Protein 4ODL (pdb70)

Foldseek 3Di:
DADDAQKWWKKWKFKDFPRDRDDTDIDIKGQPLPPAQQQVNVVRGGDDAFDKDKGKAFLVRHQEAFDPVQKDKDFPVVDDPPDDQAFQDKDWDDDPVRDTQIWGFHHDDPRITIIGRGDPCHRTMMMMTMTTHDIGHADPVCVVVSIGDD/DADDAQKKFKKWKWKDFPRDRDDTDMDIKGQPLCPAQQQVNVVRGGDDAFDKDKGKAFLVRHQEAFDPVQKDKDFQVPDDPPDDQAAQDKDWDADPVGDTQIWGFHHDDPGITIIGSGDPCHRTMMMMTMTTHDIDHADPVCVVVSIGDD/DPPVNDDDD/DDDDDVVPPDDDDDD/DDDDQQCDPDRGDDD/DDDDAQCDPDRGDDD

CATH classification: 3.10.50.40

Nearest PDB structures (foldseek):
  4odl-assembly1_D  TM=1.071E+00  e=1.420E+00  Escherichia coli K-12
  7oxh-assembly1_A  TM=9.023E-01  e=1.514E-27  Thermus thermophilus HB8
  4odr-assembly1_A  TM=8.961E-01  e=2.295E-14  Thermus thermophilus
  5i7q-assembly1_A  TM=9.007E-01  e=3.480E-13  Homo sapiens
  4dt4-assembly1_A  TM=8.141E-01  e=3.888E-13  Escherichia coli K-12

Sequence (354 aa):
MKVGQDKVVTIRYTLQVEGEVLDQGELSYLHGHRNLIPGLEEALEGREEGEAFQAHVPAEKAYGPHDPEGVQVVPLSAFPEDAEVVPGAQFYAQDMEGNPMPLTVVAVEGEEVTVDFNHPLAGKDLDFQVEVVKVREATPEELLHGHAHPMKVGQDKVVTIRYTLQVEGEVLDQGELSYLHGHRNLIPGLEEALEGREEGEAFQAHVPAEKAYGPHDPEGVQVVPLSAFPEDAEVVPGAQFYAQDMEGNPMPLTVVAVEGEEVTVDFNHPLAGKDLDFQVEVVKVREATPEELLHGHAHPKMKPFIFGATRYWNPKMKPFIFGATRYWNPKMKPFIFGATRYWNPKMKPFIFGA

Solvent-accessible surface area: 20963 Å² total; per-residue (Å²): 106,130,3,12,108,45,36,3,0,25,0,119,20,25,2,67,9,168,57,121,87,74,54,129,34,100,26,37,0,0,6,33,58,208,16,1,0,42,9,0,25,98,30,0,102,37,69,58,81,50,65,74,20,145,12,121,1,56,16,94,83,0,7,0,78,77,35,105,103,0,56,56,84,0,68,59,96,29,12,43,169,151,33,145,23,66,89,47,21,118,10,46,2,43,14,151,110,43,84,65,21,17,0,29,2,72,32,56,114,64,123,102,0,28,0,24,15,8,12,54,6,11,46,81,67,0,51,6,77,1,69,0,46,108,5,70,93,14,58,99,104,5,76,150,130,16,111,13,142,164,102,128,3,13,107,48,39,2,0,21,0,110,21,29,9,67,17,172,59,118,90,90,61,133,31,102,25,34,0,0,6,33,59,208,16,1,0,48,11,0,25,103,27,0,105,35,67,72,77,51,68,65,20,152,15,119,2,57,14,91,80,0,7,0,86,66,75,104,134,12,57,64,82,1,58,57,93,6,12,66,168,162,32,135,21,66,90,56,20,82,37,102,3,98,19,125,152,31,86,74,39,14,0,28,3,77,31,58,125,62,114,111,0,34,0,23,38,19,14,57,14,2,40,100,71,0,47,5,87,0,67,0,46,97,2,70,100,18,53,97,103,7,74,151,140,17,108,14,137,166,126,130,182,12,104,69,7,35,99,87,135,111,24,55,102,197,79,171,25,96,10,66,45,118,163,134,179,59,80,53,101,17,50,26,91,84,5,13,85,170,124,162,66,75,45,105,17,56,22,64,82,5,22,104

Secondary structure (DSSP, 8-state):
----TTEEEEEEEEEEETTEEEEEEEEEEETTTT-B-HHHHHHHTTPPTT-EEEEEE-GGGTT----GGGEEEEEGGGS-TTS---TT-EEEEE-TT---EEEEEEEEETTEEEEE-S-TTTTPPEEEEEEEEEEEEPPHHHHHHTS---/-B--TTEEEEEEEEEEETTEEEEEEEEEEETTTT-B-HHHHHHHTTPBTT-EEEEEE-GGGTT----GGGEEEEEGGGSPTT----TT-EEEEE-TT--EEEEEEEEEETTEEEEE-S-TTTT--EEEEEEEEEEEEPPHHHHHHTS---/-BSSSB---/-----TTS--EEE--/-----TT-BSS----/-----TT-BSS----

Organism: Thermus thermophilus (strain ATCC 27634 / DSM 579 / HB8) (NCBI:txid300852)

Radius of gyration: 46.26 Å; Cα contacts (8 Å, |Δi|>4): 754; chains: 6; bounding box: 68×70×109 Å

Structure (mmCIF, N/CA/C/O backbone):
data_4ODL
#
_entry.id   4ODL
#
_cell.length_a   110.880
_cell.length_b   110.880
_cell.length_c   182.310
_cell.angle_alpha   90.00
_cell.angle_beta   90.00
_cell.angle_gamma   120.00
#
_symmetry.space_group_name_H-M   'P 62 2 2'
#
loop_
_entity.id
_entity.type
_entity.pdbx_description
1 polymer 'Peptidyl-prolyl cis-trans isomerase SlyD'
2 polymer '30S ribosomal protein S2'
3 non-polymer 'CHLORIDE ION'
4 water water
#
loop_
_atom_site.group_PDB
_atom_site.id
_atom_site.type_symbol
_atom_site.label_atom_id
_atom_site.label_alt_id
_atom_site.label_comp_id
_atom_site.label_asym_id
_atom_site.label_entity_id
_atom_site.label_seq_id
_atom_site.pdbx_PDB_ins_code
_atom_site.Cartn_x
_atom_site.Cartn_y
_atom_site.Cartn_z
_atom_site.occupancy
_atom_site.B_iso_or_equiv
_atom_site.auth_seq_id
_atom_site.auth_comp_id
_atom_site.auth_asym_id
_atom_site.auth_atom_id
_atom_site.pdbx_PDB_model_num
ATOM 1 N N . MET A 1 1 ? 19.319 -29.454 44.303 1.00 91.06 1 MET A N 1
ATOM 2 C CA . MET A 1 1 ? 19.504 -30.894 44.185 1.00 80.76 1 MET A CA 1
ATOM 3 C C . MET A 1 1 ? 20.119 -31.457 45.462 1.00 71.66 1 MET A C 1
ATOM 4 O O . MET A 1 1 ? 21.176 -31.007 45.904 1.00 75.63 1 MET A O 1
ATOM 9 N N . LYS A 1 2 ? 19.449 -32.442 46.052 1.00 59.75 2 LYS A N 1
ATOM 10 C CA . LYS A 1 2 ? 19.870 -32.992 47.338 1.00 51.32 2 LYS A CA 1
ATOM 11 C C . LYS A 1 2 ? 20.890 -34.116 47.199 1.00 59.14 2 LYS A C 1
ATOM 12 O O . LYS A 1 2 ? 20.822 -34.924 46.270 1.00 55.93 2 LYS A O 1
ATOM 18 N N . VAL A 1 3 ? 21.833 -34.156 48.136 1.00 57.22 3 VAL A N 1
ATOM 19 C CA . VAL A 1 3 ? 22.815 -35.231 48.199 1.00 50.68 3 VAL A CA 1
ATOM 20 C C . VAL A 1 3 ? 22.112 -36.562 48.409 1.00 45.21 3 VAL A C 1
ATOM 21 O O . VAL A 1 3 ? 21.292 -36.705 49.318 1.00 45.28 3 VAL A O 1
ATOM 25 N N . GLY A 1 4 ? 22.430 -37.532 47.562 1.00 37.06 4 GLY A N 1
ATOM 26 C CA . GLY A 1 4 ? 21.840 -38.849 47.671 1.00 31.25 4 GLY A CA 1
ATOM 27 C C . GLY A 1 4 ? 22.563 -39.851 46.800 1.00 40.63 4 GLY A C 1
ATOM 28 O O . GLY A 1 4 ? 23.647 -39.570 46.289 1.00 41.43 4 GLY A O 1
ATOM 29 N N . GLN A 1 5 ? 21.954 -41.019 46.627 1.00 35.60 5 GLN A N 1
ATOM 30 C CA . GLN A 1 5 ? 22.542 -42.094 45.837 1.00 33.71 5 GLN A CA 1
ATOM 31 C C . GLN A 1 5 ? 22.948 -41.640 44.437 1.00 41.18 5 GLN A C 1
ATOM 32 O O . GLN A 1 5 ? 22.208 -40.919 43.767 1.00 44.39 5 GLN A O 1
ATOM 38 N N . ASP A 1 6 ? 24.142 -42.056 44.021 1.00 42.82 6 ASP A N 1
ATOM 39 C CA . ASP A 1 6 ? 24.665 -41.805 42.673 1.00 37.20 6 ASP A CA 1
ATOM 40 C C . ASP A 1 6 ? 24.864 -40.333 42.315 1.00 33.48 6 ASP A C 1
ATOM 41 O O . ASP A 1 6 ? 25.061 -39.995 41.149 1.00 38.09 6 ASP A O 1
ATOM 46 N N . LYS A 1 7 ? 24.815 -39.462 43.316 1.00 42.93 7 LYS A N 1
ATOM 47 C CA . LYS A 1 7 ? 25.095 -38.048 43.100 1.00 37.04 7 LYS A CA 1
ATOM 48 C C . LYS A 1 7 ? 26.585 -37.790 43.281 1.00 34.59 7 LYS A C 1
ATOM 49 O O . LYS A 1 7 ? 27.199 -38.301 44.219 1.00 32.79 7 LYS A O 1
ATOM 55 N N . VAL A 1 8 ? 27.173 -37.012 42.380 1.00 30.62 8 VAL A N 1
ATOM 56 C CA . VAL A 1 8 ? 28.535 -36.544 42.589 1.00 35.36 8 VAL A CA 1
ATOM 57 C C . VAL A 1 8 ? 28.492 -35.296 43.464 1.00 41.62 8 VAL A C 1
ATOM 58 O O . VAL A 1 8 ? 27.941 -34.266 43.073 1.00 44.93 8 VAL A O 1
ATOM 62 N N . VAL A 1 9 ? 29.068 -35.401 44.656 1.00 34.98 9 VAL A N 1
ATOM 63 C CA . VAL A 1 9 ? 28.988 -34.329 45.639 1.00 40.87 9 VAL A CA 1
ATOM 64 C C . VAL A 1 9 ? 30.348 -33.688 45.890 1.00 50.65 9 VAL A C 1
ATOM 65 O O . VAL A 1 9 ? 31.337 -34.379 46.128 1.00 54.45 9 VAL A O 1
ATOM 69 N N . THR A 1 10 ? 30.385 -32.361 45.834 1.00 57.95 10 THR A N 1
ATOM 70 C CA . THR A 1 10 ? 31.609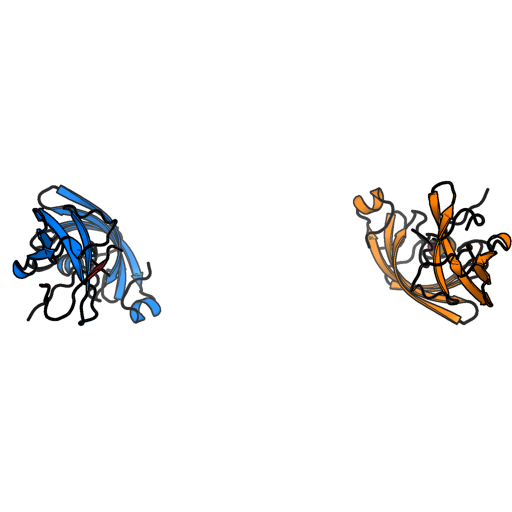 -31.613 46.087 1.00 57.59 10 THR A CA 1
ATOM 71 C C . THR A 1 10 ? 31.524 -30.907 47.435 1.00 47.19 10 THR A C 1
ATOM 72 O O . THR A 1 10 ? 30.570 -30.178 47.700 1.00 43.39 10 THR A O 1
ATOM 76 N N . ILE A 1 11 ? 32.518 -31.129 48.290 1.00 45.68 11 ILE A N 1
ATOM 77 C CA . ILE A 1 11 ? 32.511 -30.525 49.620 1.00 52.21 11 ILE A CA 1
ATOM 78 C C . ILE A 1 11 ? 33.794 -29.765 49.941 1.00 54.88 11 ILE A C 1
ATOM 79 O O . ILE A 1 11 ? 34.882 -30.144 49.504 1.00 54.85 11 ILE A O 1
ATOM 84 N N . ARG A 1 12 ? 33.651 -28.674 50.689 1.00 68.30 12 ARG A N 1
ATOM 85 C CA . ARG A 1 12 ? 34.789 -28.037 51.344 1.00 66.84 12 ARG A CA 1
ATOM 86 C C . ARG A 1 12 ? 34.755 -28.472 52.797 1.00 61.09 12 ARG A C 1
ATOM 87 O O . ARG A 1 12 ? 33.701 -28.445 53.435 1.00 66.86 12 ARG A O 1
ATOM 95 N N . TYR A 1 13 ? 35.901 -28.885 53.320 1.00 52.60 13 TYR A N 1
ATOM 96 C CA . TYR A 1 13 ? 35.931 -29.462 54.654 1.00 61.71 13 TYR A CA 1
ATOM 97 C C . TYR A 1 13 ? 37.083 -28.948 55.505 1.00 68.76 13 TYR A C 1
ATOM 98 O O . TYR A 1 13 ? 38.090 -28.458 54.992 1.00 64.28 13 TYR A O 1
ATOM 107 N N . THR A 1 14 ? 36.913 -29.068 56.817 1.00 71.52 14 THR A N 1
ATOM 108 C CA . THR A 1 14 ? 37.987 -28.815 57.763 1.00 67.24 14 THR A CA 1
ATOM 109 C C . THR A 1 14 ? 38.008 -29.950 58.773 1.00 66.37 14 THR A C 1
ATOM 110 O O . THR A 1 14 ? 37.022 -30.192 59.471 1.00 63.66 14 THR A O 1
ATOM 114 N N . LEU A 1 15 ? 39.131 -30.655 58.834 1.00 63.94 15 LEU A N 1
ATOM 115 C CA . LEU A 1 15 ? 39.259 -31.795 59.730 1.00 71.59 15 LEU A CA 1
ATOM 116 C C . LEU A 1 15 ? 39.948 -31.406 61.031 1.00 81.62 15 LEU A C 1
ATOM 117 O O . LEU A 1 15 ? 41.058 -30.880 61.026 1.00 93.12 15 LEU A O 1
ATOM 122 N N . GLN A 1 16 ? 39.276 -31.670 62.145 1.00 77.76 16 GLN A N 1
ATOM 123 C CA . GLN A 1 16 ? 39.859 -31.436 63.455 1.00 91.25 16 GLN A CA 1
ATOM 124 C C . GLN A 1 16 ? 39.897 -32.709 64.290 1.00 84.35 16 GLN A C 1
ATOM 125 O O . GLN A 1 16 ? 38.981 -33.530 64.238 1.00 71.56 16 GLN A O 1
ATOM 131 N N . VAL A 1 17 ? 40.975 -32.873 65.049 1.00 89.62 17 VAL A N 1
ATOM 132 C CA . VAL A 1 17 ? 41.075 -33.957 66.014 1.00 88.48 17 VAL A CA 1
ATOM 133 C C . VAL A 1 17 ? 41.555 -33.394 67.345 1.00 104.89 17 VAL A C 1
ATOM 134 O O . VAL A 1 17 ? 42.711 -32.983 67.467 1.00 108.62 17 VAL A O 1
ATOM 138 N N . GLU A 1 18 ? 40.653 -33.361 68.323 1.00 110.87 18 GLU A N 1
ATOM 139 C CA . GLU A 1 18 ? 40.943 -32.855 69.665 1.00 115.83 18 GLU A CA 1
ATOM 140 C C . GLU A 1 18 ? 41.312 -31.367 69.694 1.00 115.87 18 GLU A C 1
ATOM 141 O O . GLU A 1 18 ? 41.875 -30.883 70.677 1.00 135.56 18 GLU A O 1
ATOM 147 N N . GLY A 1 19 ? 41.003 -30.648 68.617 1.00 96.63 19 GLY A N 1
ATOM 148 C CA . GLY A 1 19 ? 41.246 -29.215 68.556 1.00 91.42 19 GLY A CA 1
ATOM 149 C C . GLY A 1 19 ? 42.308 -28.853 67.537 1.00 90.75 19 GLY A C 1
ATOM 150 O O . GLY A 1 19 ? 42.410 -27.705 67.100 1.00 94.38 19 GLY A O 1
ATOM 151 N N . GLU A 1 20 ? 43.106 -29.846 67.161 1.00 93.80 20 GLU A N 1
ATOM 152 C CA . GLU A 1 20 ? 44.137 -29.660 66.148 1.00 105.01 20 GLU A CA 1
ATOM 153 C C . GLU A 1 20 ? 43.545 -29.723 64.743 1.00 106.85 20 GLU A C 1
ATOM 154 O O . GLU A 1 20 ? 43.056 -30.768 64.312 1.00 97.95 20 GLU A O 1
ATOM 160 N N . VAL A 1 21 ? 43.588 -28.600 64.033 1.00 108.91 21 VAL A N 1
ATOM 161 C CA . VAL A 1 21 ? 43.105 -28.549 62.660 1.00 95.41 21 VAL A CA 1
ATOM 162 C C . VAL A 1 21 ? 44.089 -29.285 61.759 1.00 97.63 21 VAL A C 1
ATOM 163 O O . VAL A 1 21 ? 45.035 -28.693 61.239 1.00 101.51 21 VAL A O 1
ATOM 167 N N . LEU A 1 22 ? 43.868 -30.584 61.589 1.00 102.29 22 LEU A N 1
ATOM 168 C CA . LEU A 1 22 ? 44.802 -31.423 60.845 1.00 104.02 22 LEU A CA 1
ATOM 169 C C . LEU A 1 22 ? 44.851 -31.104 59.352 1.00 107.77 22 LEU A C 1
ATOM 170 O O . LEU A 1 22 ? 45.927 -30.882 58.798 1.00 109.41 22 LEU A O 1
ATOM 175 N N . ASP A 1 23 ? 43.692 -31.079 58.701 1.00 104.64 23 ASP A N 1
ATOM 176 C CA . ASP A 1 23 ? 43.661 -30.909 57.252 1.00 96.83 23 ASP A CA 1
ATOM 177 C C . ASP A 1 23 ? 42.494 -30.052 56.761 1.00 84.51 23 ASP A C 1
ATOM 178 O O . ASP A 1 23 ? 41.456 -29.949 57.417 1.00 80.03 23 ASP A O 1
ATOM 183 N N . GLN A 1 24 ? 42.688 -29.434 55.600 1.00 78.61 24 GLN A N 1
ATOM 184 C CA . GLN A 1 24 ? 41.671 -28.609 54.969 1.00 86.90 24 GLN A CA 1
ATOM 185 C C . GLN A 1 24 ? 41.652 -28.946 53.484 1.00 92.11 24 GLN A C 1
ATOM 186 O O . GLN A 1 24 ? 42.509 -29.689 53.005 1.00 96.40 24 GLN A O 1
ATOM 192 N N . GLY A 1 25 ? 40.679 -28.412 52.753 1.00 81.88 25 GLY A N 1
ATOM 193 C CA . GLY A 1 25 ? 40.644 -28.617 51.317 1.00 77.54 25 GLY A CA 1
ATOM 194 C C . GLY A 1 25 ? 39.275 -28.869 50.716 1.00 73.88 25 GLY A C 1
ATOM 195 O O . GLY A 1 25 ? 38.243 -28.567 51.317 1.00 66.62 25 GLY A O 1
ATOM 196 N N . GLU A 1 26 ? 39.274 -29.436 49.515 1.00 71.48 26 GLU A N 1
ATOM 197 C CA . GLU A 1 26 ? 38.048 -29.610 48.752 1.00 70.22 26 GLU A CA 1
ATOM 198 C C . GLU A 1 26 ? 38.105 -30.906 47.946 1.00 64.52 26 GLU A C 1
ATOM 199 O O . GLU A 1 26 ? 39.115 -31.203 47.307 1.00 67.97 26 GLU A O 1
ATOM 205 N N . LEU A 1 27 ? 37.023 -31.678 47.980 1.00 55.44 27 LEU A N 1
ATOM 206 C CA . LEU A 1 27 ? 36.953 -32.914 47.204 1.00 50.60 27 LEU A CA 1
ATOM 207 C C . LEU A 1 27 ? 35.587 -33.129 46.570 1.00 47.55 27 LEU A C 1
ATOM 208 O O . LEU A 1 27 ? 34.607 -32.475 46.930 1.00 49.00 27 LEU A O 1
ATOM 213 N N . SER A 1 28 ? 35.539 -34.055 45.621 1.00 44.13 28 SER A N 1
ATOM 214 C CA . SER A 1 28 ? 34.279 -34.552 45.097 1.00 40.84 28 SER A CA 1
ATOM 215 C C . SER A 1 28 ? 34.275 -36.071 45.203 1.00 45.55 28 SER A C 1
ATOM 216 O O . SER A 1 28 ? 35.312 -36.715 45.043 1.00 57.29 28 SER A O 1
ATOM 219 N N . TYR A 1 29 ? 33.114 -36.641 45.493 1.00 37.24 29 TYR A N 1
ATOM 220 C CA . TYR A 1 29 ? 32.997 -38.086 45.610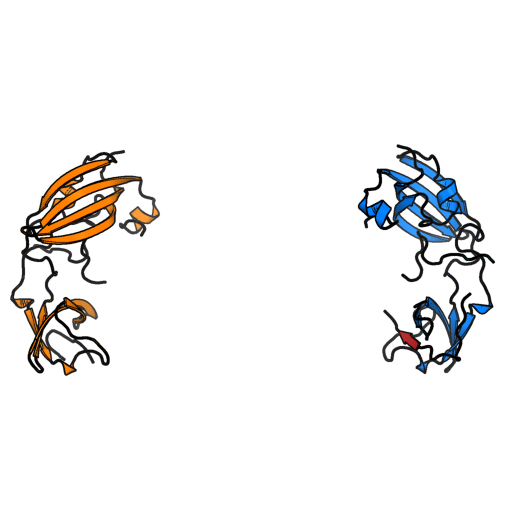 1.00 40.26 29 TYR A CA 1
ATOM 221 C C . TYR A 1 29 ? 31.678 -38.564 45.019 1.00 47.23 29 TYR A C 1
ATOM 222 O O . TYR A 1 29 ? 30.728 -37.791 44.884 1.00 45.36 29 TYR A O 1
ATOM 231 N N . LEU A 1 30 ? 31.628 -39.841 44.659 1.00 42.72 30 LEU A N 1
ATOM 232 C CA . LEU A 1 30 ? 30.384 -40.451 44.222 1.00 29.71 30 LEU A CA 1
ATOM 233 C C . LEU A 1 30 ? 29.671 -41.010 45.445 1.00 31.69 30 LEU A C 1
ATOM 234 O O . LEU A 1 30 ? 30.174 -41.915 46.113 1.00 42.18 30 LEU A O 1
ATOM 239 N N . HIS A 1 31 ? 28.500 -40.453 45.736 1.00 33.05 31 HIS A N 1
ATOM 240 C CA . HIS A 1 31 ? 27.742 -40.800 46.935 1.00 37.54 31 HIS A CA 1
ATOM 241 C C . HIS A 1 31 ? 27.075 -42.171 46.818 1.00 45.39 31 HIS A C 1
ATOM 242 O O . HIS A 1 31 ? 26.473 -42.493 45.792 1.00 51.57 31 HIS A O 1
ATOM 249 N N . GLY A 1 32 ? 27.189 -42.975 47.872 1.00 32.13 32 GLY A N 1
ATOM 250 C CA . GLY A 1 32 ? 26.537 -44.270 47.921 1.00 34.85 32 GLY A CA 1
ATOM 251 C C . GLY A 1 32 ? 27.326 -45.415 47.310 1.00 38.62 32 GLY A C 1
ATOM 252 O O . GLY A 1 32 ? 26.758 -46.465 47.008 1.00 33.50 32 GLY A O 1
ATOM 253 N N . HIS A 1 33 ? 28.630 -45.221 47.133 1.00 38.53 33 HIS A N 1
ATOM 254 C CA . HIS A 1 33 ? 29.491 -46.263 46.575 1.00 31.35 33 HIS A CA 1
ATOM 255 C C . HIS A 1 33 ? 30.651 -46.612 47.502 1.00 35.45 33 HIS A C 1
ATOM 256 O O . HIS A 1 33 ? 31.659 -47.168 47.061 1.00 39.13 33 HIS A O 1
ATOM 263 N N . ARG A 1 34 ? 30.491 -46.281 48.782 1.00 34.53 34 ARG A N 1
ATOM 264 C CA . ARG A 1 34 ? 31.512 -46.506 49.804 1.00 34.97 34 ARG A CA 1
ATOM 265 C C . ARG A 1 34 ? 32.840 -45.808 49.495 1.00 37.34 34 ARG A C 1
ATOM 266 O O . ARG A 1 34 ? 33.907 -46.349 49.778 1.00 28.21 34 ARG A O 1
ATOM 274 N N . ASN A 1 35 ? 32.774 -44.610 48.922 1.00 27.70 35 ASN A N 1
ATOM 275 C CA . ASN A 1 35 ? 33.988 -43.865 48.595 1.00 37.85 35 ASN A CA 1
ATOM 276 C C . ASN A 1 35 ? 34.397 -42.903 49.700 1.00 35.24 35 ASN A C 1
ATOM 277 O O . ASN A 1 35 ? 35.565 -42.539 49.826 1.00 44.30 35 ASN A O 1
ATOM 282 N N . LEU A 1 36 ? 33.417 -42.492 50.493 1.00 30.56 36 LEU A N 1
ATOM 283 C CA . LEU A 1 36 ? 33.645 -41.580 51.599 1.00 36.67 36 LEU A CA 1
ATOM 284 C C . LEU A 1 36 ? 33.424 -42.354 52.885 1.00 43.69 36 LEU A C 1
ATOM 285 O O . LEU A 1 36 ? 32.698 -43.353 52.890 1.00 41.56 36 LEU A O 1
ATOM 290 N N . ILE A 1 37 ? 34.046 -41.904 53.970 1.00 41.65 37 ILE A N 1
ATOM 291 C CA . ILE A 1 37 ? 33.857 -42.560 55.258 1.00 42.58 37 ILE A CA 1
ATOM 292 C C . ILE A 1 37 ? 32.381 -42.525 55.654 1.00 47.02 37 ILE A C 1
ATOM 293 O O . ILE A 1 37 ? 31.713 -41.504 55.479 1.00 46.69 37 ILE A O 1
ATOM 298 N N . PRO A 1 38 ? 31.867 -43.658 56.163 1.00 43.13 38 PRO A N 1
ATOM 299 C CA . PRO A 1 38 ? 30.453 -43.841 56.510 1.00 33.98 38 PRO A CA 1
ATOM 300 C C . PRO A 1 38 ? 29.854 -42.673 57.291 1.00 52.00 38 PRO A C 1
ATOM 301 O O . PRO A 1 38 ? 28.867 -42.086 56.846 1.00 50.27 38 PRO A O 1
ATOM 305 N N . GLY A 1 39 ? 30.453 -42.343 58.432 1.00 44.65 39 GLY A N 1
ATOM 306 C CA . GLY A 1 39 ? 29.968 -41.270 59.282 1.00 45.28 39 GLY A CA 1
ATOM 307 C C . GLY A 1 39 ? 29.747 -39.953 58.564 1.00 43.12 39 GLY A C 1
ATOM 308 O O . GLY A 1 39 ? 28.689 -39.338 58.691 1.00 53.91 39 GLY A O 1
ATOM 309 N N . LEU A 1 40 ? 30.744 -39.521 57.803 1.00 42.51 40 LEU A N 1
ATOM 310 C CA . LEU A 1 40 ? 30.660 -38.256 57.085 1.00 48.70 40 LEU A CA 1
ATOM 311 C C . L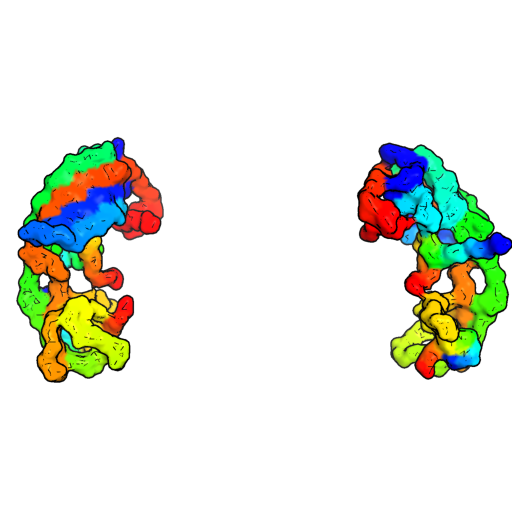EU A 1 40 ? 29.649 -38.334 55.942 1.00 53.98 40 LEU A C 1
ATOM 312 O O . LEU A 1 40 ? 29.078 -37.322 55.534 1.00 51.06 40 LEU A O 1
ATOM 317 N N . GLU A 1 41 ? 29.429 -39.540 55.431 1.00 52.89 41 GLU A N 1
ATOM 318 C CA . GLU A 1 41 ? 28.484 -39.739 54.341 1.00 39.80 41 GLU A CA 1
ATOM 319 C C . GLU A 1 41 ? 27.056 -39.701 54.866 1.00 48.28 41 GLU A C 1
ATOM 320 O O . GLU A 1 41 ? 26.175 -39.092 54.256 1.00 51.18 41 GLU A O 1
ATOM 326 N N . GLU A 1 42 ? 26.840 -40.354 56.004 1.00 51.27 42 GLU A N 1
ATOM 327 C CA . GLU A 1 42 ? 25.532 -40.379 56.649 1.00 43.91 42 GLU A CA 1
ATOM 328 C C . GLU A 1 42 ? 25.099 -38.965 57.009 1.00 42.75 42 GLU A C 1
ATOM 329 O O . GLU A 1 42 ? 23.915 -38.633 56.963 1.00 48.16 42 GLU A O 1
ATOM 335 N N . ALA A 1 43 ? 26.075 -38.137 57.364 1.00 39.82 43 ALA A N 1
ATOM 336 C CA . ALA A 1 43 ? 25.815 -36.757 57.745 1.00 48.25 43 ALA A CA 1
ATOM 337 C C . ALA A 1 43 ? 25.477 -35.916 56.525 1.00 55.43 43 ALA A C 1
ATOM 338 O O . ALA A 1 43 ? 24.827 -34.878 56.636 1.00 70.15 43 ALA A O 1
ATOM 340 N N . LEU A 1 44 ? 25.918 -36.372 55.358 1.00 60.29 44 LEU A N 1
ATOM 341 C CA . LEU A 1 44 ? 25.717 -35.628 54.119 1.00 58.96 44 LEU A CA 1
ATOM 342 C C . LEU A 1 44 ? 24.420 -35.997 53.403 1.00 52.20 44 LEU A C 1
ATOM 343 O O . LEU A 1 44 ? 23.957 -35.258 52.534 1.00 48.19 44 LEU A O 1
ATOM 348 N N . GLU A 1 45 ? 23.841 -37.136 53.772 1.00 42.30 45 GLU A N 1
ATOM 349 C CA . GLU A 1 45 ? 22.629 -37.630 53.126 1.00 47.04 45 GLU A CA 1
ATOM 350 C C . GLU A 1 45 ? 21.475 -36.635 53.226 1.00 63.37 45 GLU A C 1
ATOM 351 O O . GLU A 1 45 ? 21.096 -36.219 54.321 1.00 78.32 45 GLU A O 1
ATOM 357 N N . GLY A 1 46 ? 20.933 -36.251 52.073 1.00 60.71 46 GLY A N 1
ATOM 358 C CA . GLY A 1 46 ? 19.770 -35.383 52.016 1.00 50.40 46 GLY A CA 1
ATOM 359 C C . GLY A 1 46 ? 20.071 -33.896 51.999 1.00 51.95 46 GLY A C 1
ATOM 360 O O . GLY A 1 46 ? 19.167 -33.081 51.822 1.00 42.88 46 GLY A O 1
ATOM 361 N N . ARG A 1 47 ? 21.338 -33.537 52.180 1.00 59.14 47 ARG A N 1
ATOM 362 C CA . ARG A 1 47 ? 21.735 -32.133 52.245 1.00 67.28 47 ARG A CA 1
ATOM 363 C C . ARG A 1 47 ? 21.592 -31.422 50.900 1.00 68.50 47 ARG A C 1
ATOM 364 O O . ARG A 1 47 ? 21.712 -32.041 49.843 1.00 75.09 47 ARG A O 1
ATOM 372 N N . GLU A 1 48 ? 21.338 -30.117 50.953 1.00 68.76 48 GLU A N 1
ATOM 373 C CA . GLU A 1 48 ? 21.200 -29.301 49.750 1.00 64.84 48 GLU A CA 1
ATOM 374 C C . GLU A 1 48 ? 22.486 -28.549 49.427 1.00 66.70 48 GLU A C 1
ATOM 375 O O . GLU A 1 48 ? 23.378 -28.438 50.269 1.00 63.72 48 GLU A O 1
ATOM 381 N N . GLU A 1 49 ? 22.575 -28.036 48.203 1.00 71.04 49 GLU A N 1
ATOM 382 C CA . GLU A 1 49 ? 23.704 -27.205 47.799 1.00 70.54 49 GLU A CA 1
ATOM 383 C C . GLU A 1 49 ? 23.754 -25.925 48.625 1.00 75.66 49 GLU A C 1
ATOM 384 O O . GLU A 1 49 ? 22.798 -25.149 48.643 1.00 82.75 49 GLU A O 1
ATOM 390 N N . GLY A 1 50 ? 24.870 -25.710 49.312 1.00 67.48 50 GLY A N 1
ATOM 391 C CA . GLY A 1 50 ? 25.062 -24.493 50.075 1.00 70.65 50 GLY A CA 1
ATOM 392 C C . GLY A 1 50 ? 25.049 -24.693 51.577 1.00 70.63 50 GLY A C 1
ATOM 393 O O . GLY A 1 50 ? 25.641 -23.904 52.311 1.00 76.05 50 GLY A O 1
ATOM 394 N N . GLU A 1 51 ? 24.376 -25.747 52.033 1.00 70.06 51 GLU A N 1
ATOM 395 C CA . GLU A 1 51 ? 24.256 -26.025 53.463 1.00 66.83 51 GLU A CA 1
ATOM 396 C C . GLU A 1 51 ? 25.611 -26.161 54.149 1.00 70.69 51 GLU A C 1
ATOM 397 O O . GLU A 1 51 ? 26.539 -26.757 53.602 1.00 70.12 51 GLU A O 1
ATOM 403 N N . ALA A 1 52 ? 25.716 -25.600 55.349 1.00 80.24 52 ALA A N 1
ATOM 404 C CA . ALA A 1 52 ? 26.926 -25.719 56.154 1.00 81.71 52 ALA A CA 1
ATOM 405 C C . ALA A 1 52 ? 26.590 -26.321 57.512 1.00 79.62 52 ALA A C 1
ATOM 406 O O . ALA A 1 52 ? 25.620 -25.918 58.154 1.00 79.30 52 ALA A O 1
ATOM 408 N N . PHE A 1 53 ? 27.393 -27.285 57.946 1.00 77.89 53 PHE A N 1
ATOM 409 C CA . PHE A 1 53 ? 27.121 -27.988 59.192 1.00 83.29 53 PHE A CA 1
ATOM 410 C C . PHE A 1 53 ? 28.385 -28.574 59.815 1.00 83.13 53 PHE A C 1
ATOM 411 O O . PHE A 1 53 ? 29.456 -28.560 59.207 1.00 77.52 53 PHE A O 1
ATOM 419 N N . GLN A 1 54 ? 28.249 -29.079 61.037 1.00 84.59 54 GLN A N 1
ATOM 420 C CA . GLN A 1 54 ? 29.352 -29.738 61.725 1.00 79.72 54 GLN A CA 1
ATOM 421 C C . GLN A 1 54 ? 29.031 -31.210 61.952 1.00 73.52 54 GLN A C 1
ATOM 422 O O . GLN A 1 54 ? 27.864 -31.585 62.085 1.00 64.30 54 GLN A O 1
ATOM 428 N N . ALA A 1 55 ? 30.067 -32.042 61.992 1.00 67.56 55 ALA A N 1
ATOM 429 C CA . ALA A 1 55 ? 29.878 -33.481 62.121 1.00 58.93 55 ALA A CA 1
ATOM 430 C C . ALA A 1 55 ? 30.940 -34.142 62.992 1.00 66.36 55 ALA A C 1
ATOM 431 O O . ALA A 1 55 ? 32.139 -33.959 62.780 1.00 67.28 55 ALA A O 1
ATOM 433 N N . HIS A 1 56 ? 30.485 -34.910 63.976 1.00 71.06 56 HIS A N 1
ATOM 434 C CA . HIS A 1 56 ? 31.378 -35.707 64.806 1.00 72.11 56 HIS A CA 1
ATOM 435 C C . HIS A 1 56 ? 31.362 -37.150 64.314 1.00 64.41 56 HIS A C 1
ATOM 436 O O . HIS A 1 56 ? 30.305 -37.777 64.242 1.00 63.25 56 HIS A O 1
ATOM 443 N N . VAL A 1 57 ? 32.533 -37.672 63.967 1.00 54.05 57 VAL A N 1
ATOM 444 C CA . VAL A 1 57 ? 32.625 -39.027 63.440 1.00 55.10 57 VAL A CA 1
ATOM 445 C C . VAL A 1 57 ? 33.535 -39.907 64.291 1.00 52.97 57 VAL A C 1
ATOM 446 O O . VAL A 1 57 ? 34.746 -39.695 64.336 1.00 48.11 57 VAL A O 1
ATOM 450 N N . PRO A 1 58 ? 32.949 -40.905 64.969 1.00 54.33 58 PRO A N 1
ATOM 451 C CA . PRO A 1 58 ? 33.716 -41.854 65.782 1.00 54.83 58 PRO A CA 1
ATOM 452 C C . PRO A 1 58 ? 34.601 -42.721 64.897 1.00 60.82 58 PRO A C 1
ATOM 453 O O . PRO A 1 58 ? 34.383 -42.770 63.687 1.00 73.65 58 PRO A O 1
ATOM 457 N N . ALA A 1 59 ? 35.581 -43.392 65.493 1.00 65.31 59 ALA A N 1
ATOM 458 C CA . ALA A 1 59 ? 36.480 -44.261 64.741 1.00 43.97 59 ALA A CA 1
ATOM 459 C C . ALA A 1 59 ? 35.705 -45.368 64.032 1.00 58.27 59 ALA A C 1
ATOM 460 O O . ALA A 1 59 ? 36.024 -45.728 62.900 1.00 59.03 59 ALA A O 1
ATOM 462 N N . GLU A 1 60 ? 34.686 -45.893 64.707 1.00 52.22 60 GLU A N 1
ATOM 463 C CA . GLU A 1 60 ? 33.834 -46.943 64.155 1.00 56.14 60 GLU A CA 1
ATOM 464 C C . GLU A 1 60 ? 33.273 -46.587 62.775 1.00 58.48 60 GLU A C 1
ATOM 465 O O . GLU A 1 60 ? 33.166 -47.447 61.899 1.00 60.59 60 GLU A O 1
ATOM 471 N N . LYS A 1 61 ? 32.928 -45.318 62.582 1.00 55.54 61 LYS A N 1
ATOM 472 C CA . LYS A 1 61 ? 32.356 -44.876 61.316 1.00 63.80 61 LYS A CA 1
ATOM 473 C C . LYS A 1 61 ? 33.353 -44.038 60.518 1.00 61.85 61 LYS A C 1
ATOM 474 O O . LYS A 1 61 ? 32.991 -43.391 59.532 1.00 48.81 61 LYS A O 1
ATOM 480 N N . ALA A 1 62 ? 34.612 -44.064 60.946 1.00 51.77 62 ALA A N 1
ATOM 481 C CA . ALA A 1 62 ? 35.674 -43.375 60.221 1.00 46.14 62 ALA A CA 1
ATOM 482 C C . ALA A 1 62 ? 36.637 -44.345 59.540 1.00 51.61 62 ALA A C 1
ATOM 483 O O . ALA A 1 62 ? 36.385 -44.798 58.424 1.00 58.20 62 ALA A O 1
ATOM 485 N N . TYR A 1 63 ? 37.749 -44.651 60.203 1.00 50.25 63 TYR A N 1
ATOM 486 C CA . TYR A 1 63 ? 38.714 -45.601 59.655 1.00 49.04 63 TYR A CA 1
ATOM 487 C C . TYR A 1 63 ? 38.935 -46.773 60.605 1.00 53.37 63 TYR A C 1
ATOM 488 O O . TYR A 1 63 ? 39.982 -47.424 60.591 1.00 38.33 63 TYR A O 1
ATOM 497 N N . GLY A 1 64 ? 37.926 -47.033 61.429 1.00 59.43 64 GLY A N 1
ATOM 498 C CA . GLY A 1 64 ? 37.917 -48.194 62.293 1.00 70.05 64 GLY A CA 1
ATOM 499 C C . GLY A 1 64 ? 38.907 -48.168 63.434 1.00 73.97 64 GLY A C 1
ATOM 500 O O . GLY A 1 64 ? 39.485 -47.128 63.751 1.00 42.23 64 GLY A O 1
ATOM 501 N N . PRO A 1 65 ? 39.097 -49.334 64.069 1.00 70.05 65 PRO A N 1
ATOM 502 C CA . PRO A 1 65 ? 39.980 -49.510 65.222 1.00 44.84 65 PRO A CA 1
ATOM 503 C C . PRO A 1 65 ? 41.428 -49.508 64.789 1.00 44.41 65 PRO A C 1
ATOM 504 O O . PRO A 1 65 ? 41.713 -49.442 63.599 1.00 71.64 65 PRO A O 1
ATOM 508 N N . HIS A 1 66 ? 42.330 -49.576 65.756 1.00 75.91 66 HIS A N 1
ATOM 509 C CA . HIS A 1 66 ? 43.753 -49.603 65.485 1.00 57.76 66 HIS A CA 1
ATOM 510 C C . HIS A 1 66 ? 44.281 -50.966 65.896 1.00 56.13 66 HIS A C 1
ATOM 511 O O . HIS A 1 66 ? 44.575 -51.193 67.067 1.00 61.33 66 HIS A O 1
ATOM 518 N N . ASP A 1 67 ? 44.381 -51.882 64.939 1.00 59.82 67 ASP A N 1
ATOM 519 C CA . ASP A 1 67 ? 44.861 -53.225 65.235 1.00 61.79 67 ASP A CA 1
ATOM 520 C C . ASP A 1 67 ? 46.331 -53.170 65.630 1.00 66.65 67 ASP A C 1
ATOM 521 O O . ASP A 1 67 ? 47.172 -52.723 64.851 1.00 62.39 67 ASP A O 1
ATOM 526 N N . PRO A 1 68 ? 46.643 -53.623 66.852 1.00 73.72 68 PRO A N 1
ATOM 527 C CA . PRO A 1 68 ? 48.030 -53.661 67.318 1.00 73.95 68 PRO A CA 1
ATOM 528 C C . PRO A 1 68 ? 48.881 -54.637 66.510 1.00 76.35 68 PRO A C 1
ATOM 529 O O . PRO A 1 68 ? 50.102 -54.486 66.477 1.00 73.86 68 PRO A O 1
ATOM 533 N N . GLU A 1 69 ? 48.248 -55.615 65.865 1.00 85.04 69 GLU A N 1
ATOM 534 C CA . GLU A 1 69 ? 48.966 -56.538 64.988 1.00 93.91 69 GLU A CA 1
ATOM 535 C C . GLU A 1 69 ? 49.426 -55.848 63.704 1.00 84.05 69 GLU A C 1
ATOM 536 O O . GLU A 1 69 ? 50.244 -56.384 62.954 1.00 86.85 69 GLU A O 1
ATOM 542 N N . GLY A 1 70 ? 48.895 -54.655 63.457 1.00 61.95 70 GLY A N 1
ATOM 543 C CA . GLY A 1 70 ? 49.316 -53.857 62.322 1.00 60.47 70 GLY A CA 1
ATOM 544 C C . GLY A 1 70 ? 50.672 -53.213 62.549 1.00 60.76 70 GLY A C 1
ATOM 545 O O . GLY A 1 70 ? 51.272 -52.666 61.625 1.00 51.80 70 GLY A O 1
ATOM 546 N N . VAL A 1 71 ? 51.156 -53.274 63.785 1.00 64.58 71 VAL A N 1
ATOM 547 C CA . VAL A 1 71 ? 52.459 -52.714 64.123 1.00 58.52 71 VAL A CA 1
ATOM 548 C C . VAL A 1 71 ? 53.527 -53.804 64.128 1.00 62.63 71 VAL A C 1
ATOM 549 O O . VAL A 1 71 ? 53.569 -54.642 65.028 1.00 65.32 71 VAL A O 1
ATOM 553 N N . GLN A 1 72 ? 54.387 -53.783 63.114 1.00 54.54 72 GLN A N 1
ATOM 554 C CA . GLN A 1 72 ? 55.385 -54.828 62.926 1.00 63.01 72 GLN A CA 1
ATOM 555 C C . GLN A 1 72 ? 56.794 -54.255 62.853 1.00 69.28 72 GLN A C 1
ATOM 556 O O . GLN A 1 72 ? 56.982 -53.070 62.571 1.00 66.11 72 GLN A O 1
ATOM 562 N N . VAL A 1 73 ? 57.781 -55.108 63.105 1.00 67.14 73 VAL A N 1
ATOM 563 C CA . VAL A 1 73 ? 59.180 -54.722 62.997 1.00 66.29 73 VAL A CA 1
ATOM 564 C C . VAL A 1 73 ? 59.797 -55.335 61.747 1.00 68.09 73 VAL A C 1
ATOM 565 O O . VAL A 1 73 ? 59.690 -56.540 61.520 1.00 74.90 73 VAL A O 1
ATOM 569 N N . VAL A 1 74 ? 60.435 -54.500 60.934 1.00 67.27 74 VAL A N 1
ATOM 570 C CA . VAL A 1 74 ? 61.069 -54.963 59.706 1.00 73.99 74 VAL A CA 1
ATOM 571 C C . VAL A 1 74 ? 62.518 -54.492 59.642 1.00 76.20 74 VAL A C 1
ATOM 572 O O . VAL A 1 74 ? 62.850 -53.431 60.172 1.00 88.35 74 VAL A O 1
ATOM 576 N N . PRO A 1 75 ? 63.392 -55.290 59.006 1.00 69.97 75 PRO A N 1
ATOM 577 C CA . PRO A 1 75 ? 64.805 -54.913 58.872 1.00 65.36 75 PRO A CA 1
ATOM 578 C C . PRO A 1 75 ? 65.002 -53.642 58.049 1.00 64.34 75 PRO A C 1
ATOM 579 O O . PRO A 1 75 ? 64.262 -53.397 57.098 1.00 69.46 75 PRO A O 1
ATOM 583 N N . LEU A 1 76 ? 65.998 -52.845 58.424 1.00 81.92 76 LEU A N 1
ATOM 584 C CA . LEU A 1 76 ? 66.299 -51.594 57.733 1.00 82.42 76 LEU A CA 1
ATOM 585 C C . LEU A 1 76 ? 66.812 -51.844 56.315 1.00 84.03 76 LEU A C 1
ATOM 586 O O . LEU A 1 76 ? 66.732 -50.972 55.450 1.00 82.30 76 LEU A O 1
ATOM 591 N N . SER A 1 77 ? 67.331 -53.045 56.082 1.00 85.66 77 SER A N 1
ATOM 592 C CA . SER A 1 77 ? 67.895 -53.402 54.785 1.00 82.41 77 SER A CA 1
ATOM 593 C C . SER A 1 77 ? 66.819 -53.636 53.721 1.00 81.45 77 SER A C 1
ATOM 594 O O . SER A 1 77 ? 67.109 -53.641 52.525 1.00 76.27 77 SER A O 1
ATOM 597 N N . ALA A 1 78 ? 65.579 -53.826 54.163 1.00 79.13 78 ALA A N 1
ATOM 598 C CA . ALA A 1 78 ? 64.474 -54.100 53.250 1.00 64.03 78 ALA A CA 1
ATOM 599 C C . ALA A 1 78 ? 63.986 -52.834 52.553 1.00 82.19 78 ALA A C 1
ATOM 600 O O . ALA A 1 78 ? 63.167 -52.894 51.635 1.00 86.55 78 ALA A O 1
ATOM 602 N N . PHE A 1 79 ? 64.500 -51.690 52.993 1.00 72.42 79 PHE A N 1
ATOM 603 C CA . PHE A 1 79 ? 64.104 -50.398 52.442 1.00 69.68 79 PHE A CA 1
ATOM 604 C C . PHE A 1 79 ? 64.973 -49.991 51.254 1.00 70.72 79 PHE A C 1
ATOM 605 O O . PHE A 1 79 ? 66.127 -50.414 51.156 1.00 69.24 79 PHE A O 1
ATOM 613 N N . PRO A 1 80 ? 64.408 -49.185 50.336 1.00 71.38 80 PRO A N 1
ATOM 614 C CA . PRO A 1 80 ? 65.143 -48.642 49.190 1.00 82.30 80 PRO A CA 1
ATOM 615 C C . PRO A 1 80 ? 66.462 -48.010 49.619 1.00 88.68 80 PRO A C 1
ATOM 616 O O . PRO A 1 80 ? 66.512 -47.330 50.643 1.00 79.50 80 PRO A O 1
ATOM 620 N N . GLU A 1 81 ? 67.510 -48.248 48.837 1.00 98.74 81 GLU A N 1
ATOM 621 C CA . GLU A 1 81 ? 68.861 -47.830 49.188 1.00 107.49 81 GLU A CA 1
ATOM 622 C C . GLU A 1 81 ? 68.955 -46.345 49.525 1.00 95.99 81 GLU A C 1
ATOM 623 O O . GLU A 1 81 ? 69.580 -45.967 50.514 1.00 85.53 81 GLU A O 1
ATOM 629 N N . ASP A 1 82 ? 68.323 -45.508 48.709 1.00 96.04 82 ASP A N 1
ATOM 630 C CA . ASP A 1 82 ? 68.442 -44.064 48.874 1.00 92.46 82 ASP A CA 1
ATOM 631 C C . ASP A 1 82 ? 67.144 -43.402 49.315 1.00 80.95 82 ASP A C 1
ATOM 632 O O . ASP A 1 82 ? 66.767 -42.350 48.800 1.00 76.92 82 ASP A O 1
ATOM 637 N N . ALA A 1 83 ? 66.471 -44.019 50.281 1.00 78.28 83 ALA A N 1
ATOM 638 C CA . ALA A 1 83 ? 65.244 -43.460 50.832 1.00 79.97 83 ALA A CA 1
ATOM 639 C C . ALA A 1 83 ? 65.421 -43.104 52.304 1.00 84.52 83 ALA A C 1
ATOM 640 O O . ALA A 1 83 ? 66.075 -43.831 53.050 1.00 62.09 83 ALA A O 1
ATOM 642 N N . GLU A 1 84 ? 64.841 -41.980 52.714 1.00 89.12 84 GLU A N 1
ATOM 643 C CA . GLU A 1 84 ? 64.876 -41.557 54.111 1.00 87.73 84 GLU A CA 1
ATOM 644 C C . GLU A 1 84 ? 63.952 -42.415 54.965 1.00 74.99 84 GLU A C 1
ATOM 645 O O . GLU A 1 84 ? 62.730 -42.293 54.882 1.00 91.71 84 GLU A O 1
ATOM 651 N N . VAL A 1 85 ? 64.533 -43.283 55.786 1.00 60.68 85 VAL A N 1
ATOM 652 C CA . VAL A 1 85 ? 63.743 -44.134 56.669 1.00 63.71 85 VAL A CA 1
ATOM 653 C C . VAL A 1 85 ? 63.659 -43.520 58.063 1.00 71.55 85 VAL A C 1
ATOM 654 O O . VAL A 1 85 ? 64.474 -43.813 58.937 1.00 73.28 85 VAL A O 1
ATOM 658 N N . VAL A 1 86 ? 62.664 -42.659 58.255 1.00 74.40 86 VAL A N 1
ATOM 659 C CA . VAL A 1 86 ? 62.505 -41.899 59.490 1.00 73.80 86 VAL A CA 1
ATOM 660 C C . VAL A 1 86 ? 61.035 -41.921 59.906 1.00 73.65 86 VAL A C 1
ATOM 661 O O . VAL A 1 86 ? 60.179 -42.280 59.100 1.00 69.97 86 VAL A O 1
ATOM 665 N N . PRO A 1 87 ? 60.737 -41.561 61.170 1.00 70.96 87 PRO A N 1
ATOM 666 C CA . PRO A 1 87 ? 59.336 -41.510 61.608 1.00 70.26 87 PRO A CA 1
ATOM 667 C C . PRO A 1 87 ? 58.457 -40.641 60.708 1.00 69.63 87 PRO A C 1
ATOM 668 O O . PRO A 1 87 ? 58.847 -39.532 60.341 1.00 67.38 87 PRO A O 1
ATOM 672 N N . GLY A 1 88 ? 57.285 -41.155 60.353 1.00 50.54 88 GLY A N 1
ATOM 673 C CA . GLY A 1 88 ? 56.352 -40.415 59.525 1.00 52.44 88 GLY A CA 1
ATOM 674 C C . GLY A 1 88 ? 56.507 -40.691 58.041 1.00 54.25 88 GLY A C 1
ATOM 675 O O . GLY A 1 88 ? 55.608 -40.398 57.254 1.00 52.55 88 GLY A O 1
ATOM 676 N N . ALA A 1 89 ? 57.652 -41.250 57.657 1.00 56.36 89 ALA A N 1
ATOM 677 C CA . ALA A 1 89 ? 57.905 -41.589 56.264 1.00 49.39 89 ALA A CA 1
ATOM 678 C C . ALA A 1 89 ? 56.968 -42.701 55.819 1.00 67.48 89 ALA A C 1
ATOM 679 O O . ALA A 1 89 ? 56.708 -43.641 56.572 1.00 64.01 89 ALA A O 1
ATOM 681 N N . GLN A 1 90 ? 56.460 -42.590 54.594 1.00 63.30 90 GLN A N 1
ATOM 682 C CA . GLN A 1 90 ? 55.507 -43.565 54.077 1.00 71.03 90 GLN A CA 1
ATOM 683 C C . GLN A 1 90 ? 56.103 -44.423 52.964 1.00 46.08 90 GLN A C 1
ATOM 684 O O . GLN A 1 90 ? 56.755 -43.915 52.054 1.00 81.41 90 GLN A O 1
ATOM 690 N N . PHE A 1 91 ? 55.878 -45.730 53.051 1.00 61.46 91 PHE A N 1
ATOM 691 C CA . PHE A 1 91 ? 56.327 -46.660 52.020 1.00 55.42 91 PHE A CA 1
ATOM 692 C C . PHE A 1 91 ? 55.235 -47.680 51.729 1.00 53.63 91 PHE A C 1
ATOM 693 O O . PHE A 1 91 ? 54.124 -47.584 52.253 1.00 56.07 91 PHE A O 1
ATOM 701 N N . TYR A 1 92 ? 55.559 -48.661 50.893 1.00 52.21 92 TYR A N 1
ATOM 702 C CA . TYR A 1 92 ? 54.635 -49.746 50.585 1.00 56.14 92 TYR A CA 1
ATOM 703 C C . TYR A 1 92 ? 55.300 -51.098 50.801 1.00 63.16 92 TYR A C 1
ATOM 704 O O . TYR A 1 92 ? 56.506 -51.248 50.601 1.00 58.29 92 TYR A O 1
ATOM 713 N N . ALA A 1 93 ? 54.505 -52.082 51.206 1.00 61.35 93 ALA A N 1
ATOM 714 C CA . ALA A 1 93 ? 54.991 -53.446 51.357 1.00 66.96 93 ALA A CA 1
ATOM 715 C C . ALA A 1 93 ? 54.234 -54.367 50.407 1.00 71.19 93 ALA A C 1
ATOM 716 O O . ALA A 1 93 ? 53.055 -54.147 50.130 1.00 71.55 93 ALA A O 1
ATOM 718 N N . GLN A 1 94 ? 54.910 -55.394 49.905 1.00 70.44 94 GLN A N 1
ATOM 719 C CA . GLN A 1 94 ? 54.283 -56.306 48.956 1.00 81.30 94 GLN A CA 1
ATOM 720 C C . GLN A 1 94 ? 54.867 -57.710 49.063 1.00 81.15 94 GLN A C 1
ATOM 721 O O . GLN A 1 94 ? 56.050 -57.879 49.351 1.00 77.71 94 GLN A O 1
ATOM 727 N N . ASP A 1 95 ? 54.026 -58.713 48.830 1.00 94.27 95 ASP A N 1
ATOM 728 C CA . ASP A 1 95 ? 54.440 -60.107 48.927 1.00 101.85 95 ASP A CA 1
ATOM 729 C C . ASP A 1 95 ? 53.817 -60.948 47.815 1.00 111.92 95 ASP A C 1
ATOM 730 O O . ASP A 1 95 ? 53.394 -60.418 46.786 1.00 110.22 95 ASP A O 1
ATOM 735 N N . MET A 1 96 ? 53.761 -62.260 48.028 1.00 117.09 96 MET A N 1
ATOM 736 C CA . MET A 1 96 ? 53.195 -63.178 47.044 1.00 115.82 96 MET A CA 1
ATOM 737 C C . MET A 1 96 ? 51.715 -62.905 46.794 1.00 109.64 96 MET A C 1
ATOM 738 O O . MET A 1 96 ? 51.183 -63.258 45.741 1.00 108.11 96 MET A O 1
ATOM 743 N N . GLU A 1 97 ? 51.057 -62.282 47.769 1.00 110.16 97 GLU A N 1
ATOM 744 C CA . GLU A 1 97 ? 49.653 -61.904 47.637 1.00 111.46 97 GLU A CA 1
ATOM 745 C C . GLU A 1 97 ? 49.433 -60.980 46.446 1.00 110.02 97 GLU A C 1
ATOM 746 O O . GLU A 1 97 ? 48.364 -60.982 45.836 1.00 108.58 97 GLU A O 1
ATOM 752 N N . GLY A 1 98 ? 50.449 -60.187 46.122 1.00 112.35 98 GLY A N 1
ATOM 753 C CA . GLY A 1 98 ? 50.376 -59.278 44.994 1.00 111.23 98 GLY A CA 1
ATOM 754 C C . GLY A 1 98 ? 49.603 -58.014 45.313 1.00 103.79 98 GLY A C 1
ATOM 755 O O . GLY A 1 98 ? 49.229 -57.261 44.414 1.00 104.71 98 GLY A O 1
ATOM 756 N N . ASN A 1 99 ? 49.363 -57.780 46.600 1.00 95.28 99 ASN A N 1
ATOM 757 C CA . ASN A 1 99 ? 48.641 -56.592 47.039 1.00 90.15 99 ASN A CA 1
ATOM 758 C C . ASN A 1 99 ? 49.523 -55.618 47.810 1.00 92.04 99 ASN A C 1
ATOM 759 O O . ASN A 1 99 ? 49.884 -55.878 48.958 1.00 100.35 99 ASN A O 1
ATOM 764 N N . PRO A 1 100 ? 49.881 -54.494 47.173 1.00 83.78 100 PRO A N 1
ATOM 765 C CA . PRO A 1 100 ? 50.645 -53.429 47.827 1.00 76.46 100 PRO A CA 1
ATOM 766 C C . PRO A 1 100 ? 49.844 -52.790 48.953 1.00 75.48 100 PRO A C 1
ATOM 767 O O . PRO A 1 100 ? 48.771 -52.239 48.708 1.00 82.87 100 PRO A O 1
ATOM 771 N N . MET A 1 101 ? 50.360 -52.873 50.174 1.00 71.64 101 MET A N 1
ATOM 772 C CA . MET A 1 101 ? 49.721 -52.246 51.325 1.00 62.68 101 MET A CA 1
ATOM 773 C C . MET A 1 101 ? 50.653 -51.212 51.943 1.00 63.51 101 MET A C 1
ATOM 774 O O . MET A 1 101 ? 51.837 -51.479 52.144 1.00 74.97 101 MET A O 1
ATOM 779 N N . PRO A 1 102 ? 50.115 -50.023 52.250 1.00 55.07 102 PRO A N 1
ATOM 780 C CA . PRO A 1 102 ? 50.925 -48.893 52.716 1.00 58.02 102 PRO A CA 1
ATOM 781 C C . PRO A 1 102 ? 51.260 -48.954 54.204 1.00 55.50 102 PRO A C 1
ATOM 782 O O . PRO A 1 102 ? 50.556 -49.600 54.984 1.00 57.99 102 PRO A O 1
ATOM 786 N N . LEU A 1 103 ? 52.336 -48.273 54.583 1.00 47.16 103 LEU A N 1
ATOM 787 C CA . LEU A 1 103 ? 52.806 -48.270 55.962 1.00 51.45 103 LEU A CA 1
ATOM 788 C C . LEU A 1 103 ? 53.433 -46.930 56.325 1.00 54.86 103 LEU A C 1
ATOM 789 O O . LEU A 1 103 ? 53.924 -46.204 55.459 1.00 54.10 103 LEU A O 1
ATOM 794 N N . THR A 1 104 ? 53.424 -46.617 57.616 1.00 52.09 104 THR A N 1
ATOM 795 C CA . THR A 1 104 ? 54.101 -45.433 58.124 1.00 51.20 104 THR A CA 1
ATOM 796 C C . THR A 1 104 ? 55.186 -45.870 59.097 1.00 54.20 104 THR A C 1
ATOM 797 O O . THR A 1 104 ? 54.933 -46.667 60.001 1.00 55.04 104 THR A O 1
ATOM 801 N N . VAL A 1 105 ? 56.397 -45.362 58.905 1.00 55.18 105 VAL A N 1
ATOM 802 C CA . VAL A 1 105 ? 57.489 -45.667 59.816 1.00 58.60 105 VAL A CA 1
ATOM 803 C C . VAL A 1 105 ? 57.243 -44.988 61.156 1.00 50.40 105 VAL A C 1
ATOM 804 O O . VAL A 1 105 ? 57.051 -43.774 61.219 1.00 52.91 105 VAL A O 1
ATOM 808 N N . VAL A 1 106 ? 57.237 -45.775 62.224 1.00 61.75 106 VAL A N 1
ATOM 809 C CA . VAL A 1 106 ? 57.024 -45.234 63.557 1.00 69.37 106 VAL A CA 1
ATOM 810 C C . VAL A 1 106 ? 58.350 -44.865 64.212 1.00 73.11 106 VAL A C 1
ATOM 811 O O . VAL A 1 106 ? 58.595 -43.701 64.536 1.00 69.30 106 VAL A O 1
ATOM 815 N N . ALA A 1 107 ? 59.206 -45.864 64.394 1.00 75.15 107 ALA A N 1
ATOM 816 C CA . ALA A 1 107 ? 60.485 -45.662 65.060 1.00 77.59 107 ALA A CA 1
ATOM 817 C C . ALA A 1 107 ? 61.594 -46.458 64.388 1.00 72.28 107 ALA A C 1
ATOM 818 O O . ALA A 1 107 ? 61.354 -47.522 63.819 1.00 66.94 107 ALA A O 1
ATOM 820 N N . VAL A 1 108 ? 62.810 -45.929 64.458 1.00 68.49 108 VAL A N 1
ATOM 821 C CA . VAL A 1 108 ? 63.978 -46.615 63.930 1.00 69.33 108 VAL A CA 1
ATOM 822 C C . VAL A 1 108 ? 64.960 -46.874 65.064 1.00 79.70 108 VAL A C 1
ATOM 823 O O . VAL A 1 108 ? 65.475 -45.939 65.679 1.00 78.49 108 VAL A O 1
ATOM 827 N N . GLU A 1 109 ? 65.201 -48.149 65.349 1.00 82.30 109 GLU A N 1
ATOM 828 C CA . GLU A 1 109 ? 66.110 -48.538 66.417 1.00 79.79 109 GLU A CA 1
ATOM 829 C C . GLU A 1 109 ? 67.150 -49.519 65.891 1.00 78.78 109 GLU A C 1
ATOM 830 O O . GLU A 1 109 ? 66.881 -50.713 65.763 1.00 73.72 109 GLU A O 1
ATOM 836 N N . GLY A 1 110 ? 68.336 -49.004 65.581 1.00 81.05 110 GLY A N 1
ATOM 837 C CA . GLY A 1 110 ? 69.401 -49.819 65.029 1.00 82.75 110 GLY A CA 1
ATOM 838 C C . GLY A 1 110 ? 69.038 -50.372 63.665 1.00 85.38 110 GLY A C 1
ATOM 839 O O . GLY A 1 110 ? 68.775 -49.618 62.729 1.00 69.33 110 GLY A O 1
ATOM 840 N N . GLU A 1 111 ? 69.022 -51.697 63.556 1.00 89.23 111 GLU A N 1
ATOM 841 C CA . GLU A 1 111 ? 68.635 -52.362 62.319 1.00 79.35 111 GLU A CA 1
ATOM 842 C C . GLU A 1 111 ? 67.164 -52.752 62.354 1.00 76.72 111 GLU A C 1
ATOM 843 O O . GLU A 1 111 ? 66.670 -53.431 61.453 1.00 86.71 111 GLU A O 1
ATOM 849 N N . GLU A 1 112 ? 66.466 -52.318 63.398 1.00 79.41 112 GLU A N 1
ATOM 850 C CA . GLU A 1 112 ? 65.053 -52.641 63.559 1.00 89.47 112 GLU A CA 1
ATOM 851 C C . GLU A 1 112 ? 64.163 -51.427 63.316 1.00 81.98 112 GLU A C 1
ATOM 852 O O . GLU A 1 112 ? 64.259 -50.423 64.020 1.00 85.61 112 GLU A O 1
ATOM 858 N N . VAL A 1 113 ? 63.295 -51.530 62.314 1.00 71.34 113 VAL A N 1
ATOM 859 C CA . VAL A 1 113 ? 62.376 -50.449 61.980 1.00 64.81 113 VAL A CA 1
ATOM 860 C C . VAL A 1 113 ? 60.943 -50.820 62.340 1.00 65.18 113 VAL A C 1
ATOM 861 O O . VAL A 1 113 ? 60.411 -51.819 61.857 1.00 68.20 113 VAL A O 1
ATOM 865 N N . THR A 1 114 ? 60.328 -50.011 63.196 1.00 65.44 114 THR A N 1
ATOM 866 C CA . THR A 1 114 ? 58.949 -50.232 63.611 1.00 62.83 114 THR A CA 1
ATOM 867 C C . THR A 1 114 ? 57.998 -49.480 62.691 1.00 67.25 114 THR A C 1
ATOM 868 O O . THR A 1 114 ? 58.051 -48.253 62.594 1.00 71.31 114 THR A O 1
ATOM 872 N N . VAL A 1 115 ? 57.127 -50.222 62.018 1.00 52.22 115 VAL A N 1
ATOM 873 C CA . VAL A 1 115 ? 56.209 -49.634 61.056 1.00 50.24 115 VAL A CA 1
ATOM 874 C C . VAL A 1 115 ? 54.762 -49.865 61.477 1.00 51.54 115 VAL A C 1
ATOM 875 O O . VAL A 1 115 ? 54.474 -50.766 62.264 1.00 58.42 115 VAL A O 1
ATOM 879 N N . ASP A 1 116 ? 53.855 -49.045 60.953 1.00 53.29 116 ASP A N 1
ATOM 880 C CA . ASP A 1 116 ? 52.437 -49.156 61.285 1.00 56.48 116 ASP A CA 1
ATOM 881 C C . ASP A 1 116 ? 51.583 -49.273 60.024 1.00 53.09 116 ASP A C 1
ATOM 882 O O . ASP A 1 116 ? 51.550 -48.362 59.196 1.00 47.09 116 ASP A O 1
ATOM 887 N N . PHE A 1 117 ? 50.888 -50.397 59.890 1.00 49.45 117 PHE A N 1
ATOM 888 C CA . PHE A 1 117 ? 50.034 -50.636 58.733 1.00 50.26 117 PHE A CA 1
ATOM 889 C C . PHE A 1 117 ? 48.635 -50.047 58.899 1.00 45.55 117 PHE A C 1
ATOM 890 O O . PHE A 1 117 ? 47.883 -49.944 57.932 1.00 40.47 117 PHE A O 1
ATOM 898 N N . ASN A 1 118 ? 48.292 -49.665 60.125 1.00 43.57 118 ASN A N 1
ATOM 899 C CA . ASN A 1 118 ? 47.013 -49.022 60.387 1.00 48.80 118 ASN A CA 1
ATOM 900 C C . ASN A 1 118 ? 46.899 -47.706 59.635 1.00 54.75 118 ASN A C 1
ATOM 901 O O . ASN A 1 118 ? 47.905 -47.118 59.239 1.00 60.31 118 ASN A O 1
ATOM 906 N N . HIS A 1 119 ? 45.668 -47.255 59.426 1.00 52.20 119 HIS A N 1
ATOM 907 C CA . HIS A 1 119 ? 45.443 -45.934 58.867 1.00 49.25 119 HIS A CA 1
ATOM 908 C C . HIS A 1 119 ? 45.953 -44.918 59.879 1.00 50.99 119 HIS A C 1
ATOM 909 O O . HIS A 1 119 ? 45.824 -45.127 61.084 1.00 55.47 119 HIS A O 1
ATOM 916 N N . PRO A 1 120 ? 46.561 -43.826 59.395 1.00 52.35 120 PRO A N 1
ATOM 917 C CA . PRO A 1 120 ? 47.071 -42.760 60.263 1.00 48.46 120 PRO A CA 1
ATOM 918 C C . PRO A 1 120 ? 46.037 -42.266 61.271 1.00 46.65 120 PRO A C 1
ATOM 919 O O . PRO A 1 120 ? 46.409 -41.830 62.362 1.00 53.45 120 PRO A O 1
ATOM 923 N N . LEU A 1 121 ? 44.758 -42.345 60.914 1.00 42.16 121 LEU A N 1
ATOM 924 C CA . LEU A 1 121 ? 43.693 -41.873 61.793 1.00 48.00 121 LEU A CA 1
ATOM 925 C C . LEU A 1 121 ? 42.904 -43.018 62.427 1.00 52.68 121 LEU A C 1
ATOM 926 O O . LEU A 1 121 ? 41.863 -42.794 63.047 1.00 54.61 121 LEU A O 1
ATOM 931 N N . ALA A 1 122 ? 43.404 -44.241 62.276 1.00 48.86 122 ALA A N 1
ATOM 932 C CA . ALA A 1 122 ? 42.745 -45.402 62.859 1.00 47.66 122 ALA A CA 1
ATOM 933 C C . ALA A 1 122 ? 42.724 -45.317 64.382 1.00 60.12 122 ALA A C 1
ATOM 934 O O . ALA A 1 122 ? 43.769 -45.355 65.030 1.00 68.84 122 ALA A O 1
ATOM 936 N N . GLY A 1 123 ? 41.527 -45.192 64.945 1.00 63.34 123 GLY A N 1
ATOM 937 C CA . GLY A 1 123 ? 41.369 -45.113 66.385 1.00 70.89 123 GLY A CA 1
ATOM 938 C C . GLY A 1 123 ? 40.961 -43.734 66.866 1.00 72.48 123 GLY A C 1
ATOM 939 O O . GLY A 1 123 ? 40.536 -43.567 68.010 1.00 75.07 123 GLY A O 1
ATOM 940 N N . LYS A 1 124 ? 41.088 -42.740 65.992 1.00 61.80 124 LYS A N 1
ATOM 941 C CA . LYS A 1 124 ? 40.747 -41.367 66.352 1.00 62.34 124 LYS A CA 1
ATOM 942 C C . LYS A 1 124 ? 39.290 -41.035 66.059 1.00 59.89 124 LYS A C 1
ATOM 943 O O . LYS A 1 124 ? 38.659 -41.656 65.207 1.00 59.72 124 LYS A O 1
ATOM 949 N N . ASP A 1 125 ? 38.760 -40.054 66.781 1.00 62.87 125 ASP A N 1
ATOM 950 C CA . ASP A 1 125 ? 37.449 -39.503 66.472 1.00 60.73 125 ASP A CA 1
ATOM 951 C C . ASP A 1 125 ? 37.638 -38.207 65.697 1.00 68.23 125 ASP A C 1
ATOM 952 O O . ASP A 1 125 ? 38.360 -37.312 66.136 1.00 76.56 125 ASP A O 1
ATOM 957 N N . LEU A 1 126 ? 36.994 -38.109 64.541 1.00 64.69 126 LEU A N 1
ATOM 958 C CA . LEU A 1 126 ? 37.176 -36.952 63.675 1.00 58.42 126 LEU A CA 1
ATOM 959 C C . LEU A 1 126 ? 36.040 -35.943 63.806 1.00 59.72 126 LEU A C 1
ATOM 960 O O . LEU A 1 126 ? 34.866 -36.312 63.856 1.00 61.59 126 LEU A O 1
ATOM 965 N N . ASP A 1 127 ? 36.401 -34.666 63.860 1.00 60.03 127 ASP A N 1
ATOM 966 C CA . ASP A 1 127 ? 35.421 -33.588 63.852 1.00 71.89 127 ASP A CA 1
ATOM 967 C C . ASP A 1 127 ? 35.506 -32.834 62.531 1.00 71.73 127 ASP A C 1
ATOM 968 O O . ASP A 1 127 ? 36.598 -32.513 62.060 1.00 73.22 127 ASP A O 1
ATOM 973 N N . PHE A 1 128 ? 34.353 -32.556 61.933 1.00 59.04 128 PHE A N 1
ATOM 974 C CA . PHE A 1 128 ? 34.322 -31.967 60.601 1.00 58.96 128 PHE A CA 1
ATOM 975 C C . PHE A 1 128 ? 33.548 -30.659 60.518 1.00 72.40 128 PHE A C 1
ATOM 976 O O . PHE A 1 128 ? 32.458 -30.527 61.073 1.00 51.24 128 PHE A O 1
ATOM 984 N N . GLN A 1 129 ? 34.130 -29.697 59.812 1.00 81.84 129 GLN A N 1
ATOM 985 C CA . GLN A 1 129 ? 33.420 -28.493 59.410 1.00 84.96 129 GLN A CA 1
ATOM 986 C C . GLN A 1 129 ? 33.160 -28.609 57.913 1.00 78.18 129 GLN A C 1
ATOM 987 O O . GLN A 1 129 ? 34.083 -28.500 57.105 1.00 74.20 129 GLN A O 1
ATOM 993 N N . VAL A 1 130 ? 31.905 -28.842 57.545 1.00 73.95 130 VAL A N 1
ATOM 994 C CA . VAL A 1 130 ? 31.577 -29.193 56.166 1.00 69.05 130 VAL A CA 1
ATOM 995 C C . VAL A 1 130 ? 30.696 -28.164 55.466 1.00 71.19 130 VAL A C 1
ATOM 996 O O . VAL A 1 130 ? 29.732 -27.659 56.042 1.00 80.82 130 VAL A O 1
ATOM 1000 N N . GLU A 1 131 ? 31.033 -27.861 54.216 1.00 67.70 131 GLU A N 1
ATOM 1001 C CA . GLU A 1 131 ? 30.185 -27.028 53.371 1.00 76.26 131 GLU A CA 1
ATOM 1002 C C . GLU A 1 131 ? 29.885 -27.740 52.055 1.00 70.95 131 GLU A C 1
ATOM 1003 O O . GLU A 1 131 ? 30.797 -28.055 51.289 1.00 59.88 131 GLU A O 1
ATOM 1009 N N . VAL A 1 132 ? 28.608 -27.996 51.796 1.00 45.63 132 VAL A N 1
ATOM 1010 C CA . VAL A 1 132 ? 28.203 -28.600 50.534 1.00 61.24 132 VAL A CA 1
ATOM 1011 C C . VAL A 1 132 ? 28.310 -27.575 49.411 1.00 57.12 132 VAL A C 1
ATOM 1012 O O . VAL A 1 132 ? 27.495 -26.659 49.310 1.00 63.64 132 VAL A O 1
ATOM 1016 N N . VAL A 1 133 ? 29.327 -27.735 48.572 1.00 54.87 133 VAL A N 1
ATOM 1017 C CA . VAL A 1 133 ? 29.584 -26.798 47.488 1.00 57.29 133 VAL A CA 1
ATOM 1018 C C . VAL A 1 133 ? 28.643 -27.016 46.309 1.00 63.97 133 VAL A C 1
ATOM 1019 O O . VAL A 1 133 ? 27.928 -26.104 45.894 1.00 67.75 133 VAL A O 1
ATOM 1023 N N . LYS A 1 134 ? 28.649 -28.229 45.771 1.00 65.82 134 LYS A N 1
ATOM 1024 C CA . LYS A 1 134 ? 27.872 -28.525 44.578 1.00 64.11 134 LYS A CA 1
ATOM 1025 C C . LYS A 1 134 ? 27.326 -29.946 44.611 1.00 54.84 134 LYS A C 1
ATOM 1026 O O . LYS A 1 134 ? 27.928 -30.837 45.210 1.00 51.48 134 LYS A O 1
ATOM 1032 N N . VAL A 1 135 ? 26.176 -30.146 43.971 1.00 43.98 135 VAL A N 1
ATOM 1033 C CA . VAL A 1 135 ? 25.58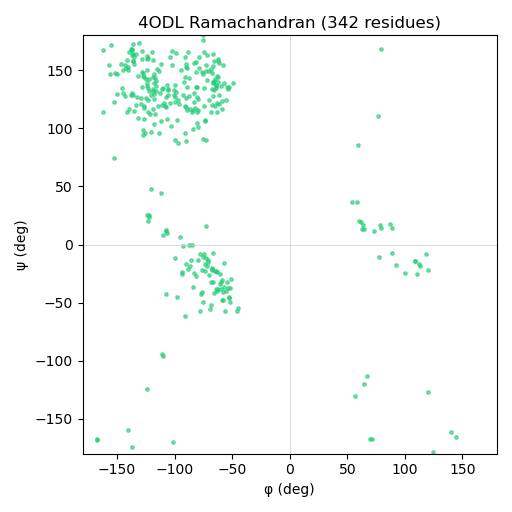3 -31.470 43.829 1.00 41.93 135 VAL A CA 1
ATOM 1034 C C . VAL A 1 135 ? 25.098 -31.672 42.400 1.00 51.69 135 VAL A C 1
ATOM 1035 O O . VAL A 1 135 ? 24.184 -30.987 41.946 1.00 69.67 135 VAL A O 1
ATOM 1039 N N . ARG A 1 136 ? 25.714 -32.613 41.692 1.00 50.53 136 ARG A N 1
ATOM 1040 C CA . ARG A 1 136 ? 25.310 -32.921 40.326 1.00 44.82 136 ARG A CA 1
ATOM 1041 C C . ARG A 1 136 ? 25.068 -34.411 40.146 1.00 42.14 136 ARG A C 1
ATOM 1042 O O . ARG A 1 136 ? 25.440 -35.221 40.996 1.00 50.20 136 ARG A O 1
ATOM 1050 N N . GLU A 1 137 ? 24.441 -34.765 39.030 1.00 45.27 137 GLU A N 1
ATOM 1051 C CA . GLU A 1 137 ? 24.258 -36.163 38.671 1.00 48.66 137 GLU A CA 1
ATOM 1052 C C . GLU A 1 137 ? 25.556 -36.747 38.136 1.00 50.66 137 GLU A C 1
ATOM 1053 O O . GLU A 1 137 ? 26.361 -36.040 37.525 1.00 47.05 137 GLU A O 1
ATOM 1059 N N . ALA A 1 138 ? 25.760 -38.038 38.373 1.00 48.58 138 ALA A N 1
ATOM 1060 C CA . ALA A 1 138 ? 26.945 -38.718 37.870 1.00 49.32 138 ALA A CA 1
ATOM 1061 C C . ALA A 1 138 ? 26.761 -39.127 36.413 1.00 42.43 138 ALA A C 1
ATOM 1062 O O . ALA A 1 138 ? 25.648 -39.414 35.968 1.00 37.98 138 ALA A O 1
ATOM 1064 N N . THR A 1 139 ? 27.862 -39.138 35.673 1.00 34.96 139 THR A N 1
ATOM 1065 C CA . THR A 1 139 ? 27.854 -39.574 34.288 1.00 28.73 139 THR A CA 1
ATOM 1066 C C . THR A 1 139 ? 27.851 -41.099 34.242 1.00 40.20 139 THR A C 1
ATOM 1067 O O . THR A 1 139 ? 28.183 -41.746 35.235 1.00 47.34 139 THR A O 1
ATOM 1071 N N . PRO A 1 140 ? 27.454 -41.681 33.098 1.00 38.05 140 PRO A N 1
ATOM 1072 C CA . PRO A 1 140 ? 27.517 -43.139 32.940 1.00 34.97 140 PRO A CA 1
ATOM 1073 C C . PRO A 1 140 ? 28.917 -43.692 33.204 1.00 33.51 140 PRO A C 1
ATOM 1074 O O . PRO A 1 140 ? 29.054 -44.749 33.819 1.00 28.74 140 PRO A O 1
ATOM 1078 N N . GLU A 1 141 ? 29.938 -42.977 32.738 1.00 38.38 141 GLU A N 1
ATOM 1079 C CA . GLU A 1 141 ? 31.325 -43.373 32.956 1.00 39.61 141 GLU A CA 1
ATOM 1080 C C . GLU A 1 141 ? 31.615 -43.482 34.444 1.00 39.77 141 GLU A C 1
ATOM 1081 O O . GLU A 1 141 ? 32.186 -44.471 34.906 1.00 41.19 141 GLU A O 1
ATOM 1087 N N . GLU A 1 142 ? 31.211 -42.459 35.189 1.00 34.53 142 GLU A N 1
ATOM 1088 C CA . GLU A 1 142 ? 31.429 -42.421 36.628 1.00 42.92 142 GLU A CA 1
ATOM 1089 C C . GLU A 1 142 ? 30.772 -43.606 37.334 1.00 41.63 142 GLU A C 1
ATOM 1090 O O . GLU A 1 142 ? 31.406 -44.273 38.157 1.00 32.51 142 GLU A O 1
ATOM 1096 N N . LEU A 1 143 ? 29.512 -43.874 36.998 1.00 32.99 143 LEU A N 1
ATOM 1097 C CA . LEU A 1 143 ? 28.797 -45.015 37.565 1.00 25.84 143 LEU A CA 1
ATOM 1098 C C . LEU A 1 143 ? 29.473 -46.326 37.187 1.00 26.14 143 LEU A C 1
ATOM 1099 O O . LEU A 1 143 ? 29.547 -47.247 37.996 1.00 45.01 143 LEU A O 1
ATOM 1104 N N . LEU A 1 144 ? 29.970 -46.404 35.958 1.00 26.84 144 LEU A N 1
ATOM 1105 C CA . LEU A 1 144 ? 30.681 -47.592 35.502 1.00 41.90 144 LEU A CA 1
ATOM 1106 C C . LEU A 1 144 ? 31.946 -47.832 36.310 1.00 27.78 144 LEU A C 1
ATOM 1107 O O . LEU A 1 144 ? 32.273 -48.966 36.644 1.00 34.84 144 LEU A O 1
ATOM 1112 N N . HIS A 1 145 ? 32.657 -46.756 36.620 1.00 33.89 145 HIS A N 1
ATOM 1113 C CA . HIS A 1 145 ? 33.914 -46.861 37.349 1.00 34.61 145 HIS A CA 1
ATOM 1114 C C . HIS A 1 145 ? 33.690 -46.869 38.859 1.00 38.29 145 HIS A C 1
ATOM 1115 O O . HIS A 1 145 ? 34.561 -47.281 39.621 1.00 43.17 145 HIS A O 1
ATOM 1122 N N . GLY A 1 146 ? 32.517 -46.415 39.286 1.00 29.07 146 GLY A N 1
ATOM 1123 C CA . GLY A 1 146 ? 32.183 -46.397 40.696 1.00 41.85 146 GLY A CA 1
ATOM 1124 C C . GLY A 1 146 ? 32.927 -45.315 41.453 1.00 37.11 146 GLY A C 1
ATOM 1125 O O . GLY A 1 146 ? 32.937 -45.298 42.686 1.00 36.75 146 GLY A O 1
ATOM 1126 N N . HIS A 1 147 ? 33.554 -44.412 40.706 1.00 34.41 147 HIS A N 1
ATOM 1127 C CA . HIS A 1 147 ? 34.267 -43.284 41.290 1.00 37.80 147 HIS A CA 1
ATOM 1128 C C . HIS A 1 147 ? 33.940 -42.000 40.538 1.00 43.93 147 HIS A C 1
ATOM 1129 O O . HIS A 1 147 ? 33.559 -42.033 39.368 1.00 41.28 147 HIS A O 1
ATOM 1136 N N . ALA A 1 148 ? 34.079 -40.868 41.218 1.00 45.49 148 ALA A N 1
ATOM 1137 C CA . ALA A 1 148 ? 33.888 -39.575 40.578 1.00 37.68 148 ALA A CA 1
ATOM 1138 C C . ALA A 1 148 ? 35.075 -39.298 39.669 1.00 46.76 148 ALA A C 1
ATOM 1139 O O . ALA A 1 148 ? 36.166 -39.826 39.887 1.00 42.61 148 ALA A O 1
ATOM 1141 N N . HIS A 1 149 ? 34.862 -38.476 38.649 1.00 64.39 149 HIS A N 1
ATOM 1142 C CA . HIS A 1 149 ? 35.933 -38.121 37.730 1.00 73.71 149 HIS A CA 1
ATOM 1143 C C . HIS A 1 149 ? 36.714 -36.930 38.274 1.00 87.48 149 HIS A C 1
ATOM 1144 O O . HIS A 1 149 ? 36.163 -35.839 38.422 1.00 89.76 149 HIS A O 1
ATOM 1151 N N . PRO A 1 150 ? 38.004 -37.140 38.580 1.00 97.09 150 PRO A N 1
ATOM 1152 C CA . PRO A 1 150 ? 38.865 -36.088 39.132 1.00 100.13 150 PRO A CA 1
ATOM 1153 C C . PRO A 1 150 ? 39.324 -35.102 38.061 1.00 97.77 150 PRO A C 1
ATOM 1154 O O . PRO A 1 150 ? 38.484 -34.431 37.458 1.00 89.21 150 PRO A O 1
ATOM 1158 N N . MET B 1 1 ? 36.580 -6.901 -13.702 1.00 97.04 1 MET B N 1
ATOM 1159 C CA . MET B 1 1 ? 37.164 -5.602 -14.015 1.00 91.27 1 MET B CA 1
ATOM 1160 C C . MET B 1 1 ? 37.996 -5.689 -15.289 1.00 88.42 1 MET B C 1
ATOM 1161 O O . MET B 1 1 ? 38.249 -6.779 -15.801 1.00 90.07 1 MET B O 1
ATOM 1166 N N . LYS B 1 2 ? 38.425 -4.536 -15.794 1.00 82.85 2 LYS B N 1
ATOM 1167 C CA . LYS B 1 2 ? 39.140 -4.476 -17.066 1.00 75.33 2 LYS B CA 1
ATOM 1168 C C . LYS B 1 2 ? 40.653 -4.588 -16.904 1.00 65.97 2 LYS B C 1
ATOM 1169 O O . LYS B 1 2 ? 41.193 -4.379 -15.818 1.00 70.10 2 LYS B O 1
ATOM 1175 N N . VAL B 1 3 ? 41.328 -4.919 -17.999 1.00 54.52 3 VAL B N 1
ATOM 1176 C CA . VAL B 1 3 ? 42.784 -4.952 -18.024 1.00 50.34 3 VAL B CA 1
ATOM 1177 C C . VAL B 1 3 ? 43.328 -3.540 -18.194 1.00 57.13 3 VAL B C 1
ATOM 1178 O O . VAL B 1 3 ? 42.943 -2.824 -19.119 1.00 74.28 3 VAL B O 1
ATOM 1182 N N . GLY B 1 4 ? 44.219 -3.141 -17.294 1.00 43.61 4 GLY B N 1
ATOM 1183 C CA . GLY B 1 4 ? 44.810 -1.818 -17.351 1.00 45.55 4 GLY B CA 1
ATOM 1184 C C . GLY B 1 4 ? 46.002 -1.678 -16.426 1.00 47.46 4 GLY B C 1
ATOM 1185 O O . GLY B 1 4 ? 46.503 -2.668 -15.893 1.00 44.67 4 GLY B O 1
ATOM 1186 N N . GLN B 1 5 ? 46.448 -0.439 -16.238 1.00 49.52 5 GLN B N 1
ATOM 1187 C CA . GLN B 1 5 ? 47.623 -0.137 -15.431 1.00 41.41 5 GLN B CA 1
ATOM 1188 C C . GLN B 1 5 ? 47.527 -0.720 -14.025 1.00 40.09 5 GLN B C 1
ATOM 1189 O O . GLN B 1 5 ? 46.482 -0.636 -13.380 1.00 51.71 5 GLN B O 1
ATOM 1195 N N . ASP B 1 6 ? 48.622 -1.327 -13.572 1.00 38.64 6 ASP B N 1
ATOM 1196 C CA . ASP B 1 6 ? 48.748 -1.850 -12.209 1.00 34.05 6 ASP B CA 1
ATOM 1197 C C . ASP B 1 6 ? 47.796 -2.997 -11.866 1.00 31.48 6 ASP B C 1
ATOM 1198 O O . ASP B 1 6 ? 47.644 -3.358 -10.701 1.00 44.74 6 ASP B O 1
ATOM 1203 N N . LYS B 1 7 ? 47.165 -3.575 -12.879 1.00 38.60 7 LYS B N 1
ATOM 1204 C CA . LYS B 1 7 ? 46.344 -4.759 -12.674 1.00 46.71 7 LYS B CA 1
ATOM 1205 C C . LYS B 1 7 ? 47.197 -6.001 -12.892 1.00 53.84 7 LYS B C 1
ATOM 1206 O O . LYS B 1 7 ? 48.027 -6.042 -13.801 1.00 45.02 7 LYS B O 1
ATOM 1212 N N . VAL B 1 8 ? 47.007 -7.012 -12.053 1.00 53.38 8 VAL B N 1
ATOM 1213 C CA . VAL B 1 8 ? 47.612 -8.309 -12.314 1.00 46.60 8 VAL B CA 1
ATOM 1214 C C . VAL B 1 8 ? 46.635 -9.128 -13.145 1.00 45.94 8 VAL B C 1
ATOM 1215 O O . VAL B 1 8 ? 45.476 -9.292 -12.769 1.00 53.59 8 VAL B O 1
ATOM 1219 N N . VAL B 1 9 ? 47.100 -9.627 -14.283 1.00 40.86 9 VAL B N 1
ATOM 1220 C CA . VAL B 1 9 ? 46.227 -10.323 -15.217 1.00 43.33 9 VAL B CA 1
ATOM 1221 C C . VAL B 1 9 ? 46.713 -11.738 -15.487 1.00 48.24 9 VAL B C 1
ATOM 1222 O O . VAL B 1 9 ? 47.893 -11.954 -15.759 1.00 53.34 9 VAL B O 1
ATOM 1226 N N . THR B 1 10 ? 45.798 -12.698 -15.406 1.00 52.27 10 THR B N 1
ATOM 1227 C CA . THR B 1 10 ? 46.110 -14.085 -15.723 1.00 60.83 10 THR B CA 1
ATOM 1228 C C . THR B 1 10 ? 45.493 -14.446 -17.070 1.00 63.04 10 THR B C 1
ATOM 1229 O O . THR B 1 10 ? 44.329 -14.141 -17.325 1.00 63.35 10 THR B O 1
ATOM 1233 N N . ILE B 1 11 ? 46.277 -15.081 -17.935 1.00 65.56 11 ILE B N 1
ATOM 1234 C CA . ILE B 1 11 ? 45.789 -15.452 -19.259 1.00 72.90 11 ILE B CA 1
ATOM 1235 C C . ILE B 1 11 ? 46.089 -16.900 -19.633 1.00 93.41 11 ILE B C 1
ATOM 1236 O O . ILE B 1 11 ? 47.126 -17.454 -19.265 1.00 102.82 11 ILE B O 1
ATOM 1241 N N . ARG B 1 12 ? 45.160 -17.506 -20.362 1.00 97.69 12 ARG B N 1
ATOM 1242 C CA . ARG B 1 12 ? 45.381 -18.801 -20.985 1.00 95.81 12 ARG B CA 1
ATOM 1243 C C . ARG B 1 12 ? 45.696 -18.506 -22.445 1.00 84.70 12 ARG B C 1
ATOM 1244 O O . ARG B 1 12 ? 44.963 -17.766 -23.101 1.00 84.60 12 ARG B O 1
ATOM 1252 N N . TYR B 1 13 ? 46.791 -19.063 -22.952 1.00 78.57 13 TYR B N 1
ATOM 1253 C CA . TYR B 1 13 ? 47.259 -18.694 -24.285 1.00 84.16 13 TYR B CA 1
ATOM 1254 C C . TYR B 1 13 ? 47.675 -19.876 -25.159 1.00 100.53 13 TYR B C 1
ATOM 1255 O O . TYR B 1 13 ? 47.939 -20.975 -24.668 1.00 104.77 13 TYR B O 1
ATOM 1264 N N . THR B 1 14 ? 47.732 -19.625 -26.463 1.00 103.29 14 THR B N 1
ATOM 1265 C CA . THR B 1 14 ? 48.235 -20.592 -27.428 1.00 104.35 14 THR B CA 1
ATOM 1266 C C . THR B 1 14 ? 49.090 -19.874 -28.465 1.00 100.47 14 THR B C 1
ATOM 1267 O O . THR B 1 14 ? 48.596 -19.026 -29.211 1.00 98.88 14 THR B O 1
ATOM 1271 N N . LEU B 1 15 ? 50.375 -20.207 -28.505 1.00 98.33 15 LEU B N 1
ATOM 1272 C CA . LEU B 1 15 ? 51.297 -19.566 -29.436 1.00 102.99 15 LEU B CA 1
ATOM 1273 C C . LEU B 1 15 ? 51.417 -20.339 -30.744 1.00 118.05 15 LEU B C 1
ATOM 1274 O O . LEU B 1 15 ? 51.662 -21.546 -30.748 1.00 120.64 15 LEU B O 1
ATOM 1279 N N . GLN B 1 16 ? 51.242 -19.631 -31.854 1.00 122.07 16 GLN B N 1
ATOM 1280 C CA . GLN B 1 16 ? 51.394 -20.226 -33.173 1.00 123.11 16 GLN B CA 1
ATOM 1281 C C . GLN B 1 16 ? 52.343 -19.418 -34.047 1.00 115.84 16 GLN B C 1
ATOM 1282 O O . GLN B 1 16 ? 52.275 -18.191 -34.088 1.00 114.39 16 GLN B O 1
ATOM 1288 N N . VAL B 1 17 ? 53.237 -20.114 -34.739 1.00 115.20 17 VAL B N 1
ATOM 1289 C CA . VAL B 1 17 ? 54.101 -19.472 -35.719 1.00 116.83 17 VAL B CA 1
ATOM 1290 C C . VAL B 1 17 ? 53.987 -20.190 -37.057 1.00 129.26 17 VAL B C 1
ATOM 1291 O O . VAL B 1 17 ? 54.470 -21.314 -37.207 1.00 130.43 17 VAL B O 1
ATOM 1295 N N . GLU B 1 18 ? 53.328 -19.537 -38.011 1.00 134.55 18 GLU B N 1
ATOM 1296 C CA . GLU B 1 18 ? 53.119 -20.074 -39.354 1.00 135.67 18 GLU B CA 1
ATOM 1297 C C . GLU B 1 18 ? 52.308 -21.376 -39.382 1.00 142.08 18 GLU B C 1
ATOM 1298 O O . GLU B 1 18 ? 52.363 -22.123 -40.361 1.00 152.62 18 GLU B O 1
ATOM 1304 N N . GLY B 1 19 ? 51.566 -21.649 -38.310 1.00 137.22 19 GLY B N 1
ATOM 1305 C CA . GLY B 1 19 ? 50.692 -22.813 -38.257 1.00 140.07 19 GLY B CA 1
ATOM 1306 C C . GLY B 1 19 ? 51.158 -23.846 -37.248 1.00 141.57 19 GLY B C 1
ATOM 1307 O O . GLY B 1 19 ? 50.407 -24.743 -36.854 1.00 143.45 19 GLY B O 1
ATOM 1308 N N . GLU B 1 20 ? 52.415 -23.717 -36.837 1.00 138.60 20 GLU B N 1
ATOM 1309 C CA . GLU B 1 20 ? 52.977 -24.569 -35.799 1.00 139.09 20 GLU B CA 1
ATOM 1310 C C . GLU B 1 20 ? 52.548 -24.089 -34.418 1.00 137.16 20 GLU B C 1
ATOM 1311 O O . GLU B 1 20 ? 52.898 -22.986 -34.003 1.00 139.27 20 GLU B O 1
ATOM 1317 N N . VAL B 1 21 ? 51.790 -24.917 -33.707 1.00 132.67 21 VAL B N 1
ATOM 1318 C CA . VAL B 1 21 ? 51.415 -24.599 -32.337 1.00 123.44 21 VAL B CA 1
ATOM 1319 C C . VAL B 1 21 ? 52.624 -24.831 -31.440 1.00 119.39 21 VAL B C 1
ATOM 1320 O O . VAL B 1 21 ? 52.837 -25.936 -30.941 1.00 118.75 21 VAL B O 1
ATOM 1324 N N . LEU B 1 22 ? 53.424 -23.787 -31.253 1.00 122.08 22 LEU B N 1
ATOM 1325 C CA . LEU B 1 22 ? 54.675 -23.909 -30.512 1.00 120.84 22 LEU B CA 1
ATOM 1326 C C . LEU B 1 22 ? 54.477 -24.164 -29.021 1.00 121.60 22 LEU B C 1
ATOM 1327 O O . LEU B 1 22 ? 54.998 -25.139 -28.481 1.00 121.21 22 LEU B O 1
ATOM 1332 N N . ASP B 1 23 ? 53.730 -23.289 -28.356 1.00 123.26 23 ASP B N 1
ATOM 1333 C CA . ASP B 1 23 ? 53.599 -23.375 -26.906 1.00 116.84 23 ASP B CA 1
ATOM 1334 C C . ASP B 1 23 ? 52.185 -23.088 -26.401 1.00 108.51 23 ASP B C 1
ATOM 1335 O O . ASP B 1 23 ? 51.411 -22.373 -27.038 1.00 107.90 23 ASP B O 1
ATOM 1340 N N . GLN B 1 24 ? 51.863 -23.666 -25.250 1.00 105.50 24 GLN B N 1
ATOM 1341 C CA . GLN B 1 24 ? 50.575 -23.475 -24.604 1.00 110.30 24 GLN B CA 1
ATOM 1342 C C . GLN B 1 24 ? 50.841 -23.275 -23.118 1.00 110.46 24 GLN B C 1
ATOM 1343 O O . GLN B 1 24 ? 51.959 -23.496 -22.652 1.00 110.69 24 GLN B O 1
ATOM 1349 N N . GLY B 1 25 ? 49.827 -22.853 -22.372 1.00 107.64 25 GLY B N 1
ATOM 1350 C CA . GLY B 1 25 ? 49.990 -22.676 -20.941 1.00 103.87 25 GLY B CA 1
ATOM 1351 C C . GLY B 1 25 ? 49.223 -21.508 -20.356 1.00 95.28 25 GLY B C 1
ATOM 1352 O O . GLY B 1 25 ? 48.333 -20.947 -20.995 1.00 100.07 25 GLY B O 1
ATOM 1353 N N . GLU B 1 26 ? 49.581 -21.139 -19.131 1.00 78.85 26 GLU B N 1
ATOM 1354 C CA . GLU B 1 26 ? 48.857 -20.112 -18.394 1.00 77.10 26 GLU B CA 1
ATOM 1355 C C . GLU B 1 26 ? 49.810 -19.282 -17.534 1.00 80.19 26 GLU B C 1
ATOM 1356 O O . GLU B 1 26 ? 50.623 -19.831 -16.788 1.00 76.98 26 GLU B O 1
ATOM 1362 N N . LEU B 1 27 ? 49.711 -17.960 -17.641 1.00 78.30 27 LEU B N 1
ATOM 1363 C CA . LEU B 1 27 ? 50.584 -17.071 -16.877 1.00 78.41 27 LEU B CA 1
ATOM 1364 C C . LEU B 1 27 ? 49.841 -15.893 -16.256 1.00 74.87 27 LEU B C 1
ATOM 1365 O O . LEU B 1 27 ? 48.769 -15.506 -16.719 1.00 73.84 27 LEU B O 1
ATOM 1370 N N . SER B 1 28 ? 50.430 -15.327 -15.208 1.00 67.98 28 SER B N 1
ATOM 1371 C CA . SER B 1 28 ? 49.973 -14.057 -14.662 1.00 66.34 28 SER B CA 1
ATOM 1372 C C . SER B 1 28 ? 51.061 -13.013 -14.887 1.00 63.92 28 SER B C 1
ATOM 1373 O O . SER B 1 28 ? 52.246 -13.345 -14.919 1.00 74.25 28 SER B O 1
ATOM 1376 N N . TYR B 1 29 ? 50.667 -11.755 -15.052 1.00 51.71 29 TYR B N 1
ATOM 1377 C CA . TYR B 1 29 ? 51.645 -10.696 -15.285 1.00 49.00 29 TYR B CA 1
ATOM 1378 C C . TYR B 1 29 ? 51.146 -9.344 -14.787 1.00 42.70 29 TYR B C 1
ATOM 1379 O O . TYR B 1 29 ? 49.948 -9.065 -14.817 1.00 51.64 29 TYR B O 1
ATOM 1388 N N . LEU B 1 30 ? 52.073 -8.506 -14.332 1.00 39.17 30 LEU B N 1
ATOM 1389 C CA . LEU B 1 30 ? 51.731 -7.151 -13.917 1.00 40.99 30 LEU B CA 1
ATOM 1390 C C . LEU B 1 30 ? 51.657 -6.236 -15.135 1.00 34.95 30 LEU B C 1
ATOM 1391 O O . LEU B 1 30 ? 52.652 -6.030 -15.827 1.00 34.12 30 LEU B O 1
ATOM 1396 N N . HIS B 1 31 ? 50.470 -5.690 -15.382 1.00 37.67 31 HIS B N 1
ATOM 1397 C CA . HIS B 1 31 ? 50.202 -4.902 -16.579 1.00 33.10 31 HIS B CA 1
ATOM 1398 C C . HIS B 1 31 ? 50.686 -3.462 -16.437 1.00 54.36 31 HIS B C 1
ATOM 1399 O O . HIS B 1 31 ? 50.470 -2.824 -15.406 1.00 62.64 31 HIS B O 1
ATOM 1406 N N . GLY B 1 32 ? 51.337 -2.955 -17.479 1.00 35.11 32 GLY B N 1
ATOM 1407 C CA . GLY B 1 32 ? 51.803 -1.579 -17.495 1.00 34.37 32 GLY B CA 1
ATOM 1408 C C . GLY B 1 32 ? 53.196 -1.407 -16.919 1.00 34.64 32 GLY B C 1
ATOM 1409 O O . GLY B 1 32 ? 53.625 -0.288 -16.626 1.00 33.69 32 GLY B O 1
ATOM 1410 N N . HIS B 1 33 ? 53.905 -2.520 -16.757 1.00 39.73 33 HIS B N 1
ATOM 1411 C CA . HIS B 1 33 ? 55.253 -2.489 -16.207 1.00 37.17 33 HIS B CA 1
ATOM 1412 C C . HIS B 1 33 ? 56.269 -3.138 -17.140 1.00 36.93 33 HIS B C 1
ATOM 1413 O O . HIS B 1 33 ? 57.314 -3.610 -16.692 1.00 47.41 33 HIS B O 1
ATOM 1420 N N . ARG B 1 34 ? 55.953 -3.151 -18.435 1.00 33.94 34 ARG B N 1
ATOM 1421 C CA . ARG B 1 34 ? 56.817 -3.737 -19.460 1.00 33.57 34 ARG B CA 1
ATOM 1422 C C . ARG B 1 34 ? 57.210 -5.186 -19.169 1.00 33.47 34 ARG B C 1
ATOM 1423 O O . ARG B 1 34 ? 58.337 -5.600 -19.446 1.00 33.32 34 ARG B O 1
ATOM 1431 N N . ASN B 1 35 ? 56.282 -5.953 -18.609 1.00 33.07 35 ASN B N 1
ATOM 1432 C CA . ASN B 1 35 ? 56.561 -7.344 -18.275 1.00 33.64 35 ASN B CA 1
ATOM 1433 C C . ASN B 1 35 ? 56.157 -8.316 -19.379 1.00 43.42 35 ASN B C 1
ATOM 1434 O O . ASN B 1 35 ? 56.686 -9.425 -19.464 1.00 45.20 35 ASN B O 1
ATOM 1439 N N . LEU B 1 36 ? 55.216 -7.894 -20.217 1.00 41.12 36 LEU B N 1
ATOM 1440 C CA . LEU B 1 36 ? 54.818 -8.662 -21.388 1.00 48.98 36 LEU B CA 1
ATOM 1441 C C . LEU B 1 36 ? 55.408 -8.031 -22.632 1.00 47.71 36 LEU B C 1
ATOM 1442 O O . LEU B 1 36 ? 55.800 -6.865 -22.616 1.00 59.80 36 LEU B O 1
ATOM 1447 N N . ILE B 1 37 ? 55.459 -8.798 -23.716 1.00 43.65 37 ILE B N 1
ATOM 1448 C CA . ILE B 1 37 ? 55.867 -8.243 -25.000 1.00 52.60 37 ILE B CA 1
ATOM 1449 C C . ILE B 1 37 ? 54.823 -7.219 -25.454 1.00 52.86 37 ILE B C 1
ATOM 1450 O O . ILE B 1 37 ? 53.621 -7.481 -25.385 1.00 43.05 37 ILE B O 1
ATOM 1455 N N . PRO B 1 38 ? 55.289 -6.039 -25.896 1.00 51.61 38 PRO B N 1
ATOM 1456 C CA . PRO B 1 38 ? 54.462 -4.871 -26.222 1.00 42.45 38 PRO B CA 1
ATOM 1457 C C . PRO B 1 38 ? 53.220 -5.185 -27.051 1.00 52.15 38 PRO B C 1
ATOM 1458 O O . PRO B 1 38 ? 52.120 -4.828 -26.633 1.00 44.35 38 PRO B O 1
ATOM 1462 N N . GLY B 1 39 ? 53.396 -5.843 -28.194 1.00 54.83 39 GLY B N 1
ATOM 1463 C CA . GLY B 1 39 ? 52.285 -6.172 -29.071 1.00 67.81 39 GLY B CA 1
ATOM 1464 C C . GLY B 1 39 ? 51.164 -6.903 -28.357 1.00 72.02 39 GLY B C 1
ATOM 1465 O O . GLY B 1 39 ? 49.988 -6.567 -28.508 1.00 50.15 39 GLY B O 1
ATOM 1466 N N . LEU B 1 40 ? 51.532 -7.900 -27.564 1.00 48.13 40 LEU B N 1
ATOM 1467 C CA . LEU B 1 40 ? 50.552 -8.663 -26.807 1.00 63.48 40 LEU B CA 1
ATOM 1468 C C . LEU B 1 40 ? 49.906 -7.822 -25.699 1.00 61.68 40 LEU B C 1
ATOM 1469 O O . LEU B 1 40 ? 48.735 -8.011 -25.370 1.00 55.60 40 LEU B O 1
ATOM 1474 N N . GLU B 1 41 ? 50.666 -6.892 -25.130 1.00 55.82 41 GLU B N 1
ATOM 1475 C CA . GLU B 1 41 ? 50.144 -6.062 -24.050 1.00 46.00 41 GLU B CA 1
ATOM 1476 C C . GLU B 1 41 ? 49.208 -4.985 -24.584 1.00 57.59 41 GLU B C 1
ATOM 1477 O O . GLU B 1 41 ? 48.168 -4.704 -23.987 1.00 66.12 41 GLU B O 1
ATOM 1483 N N . GLU B 1 42 ? 49.587 -4.384 -25.709 1.00 59.19 42 GLU B N 1
ATOM 1484 C CA . GLU B 1 42 ? 48.745 -3.394 -26.371 1.00 57.60 42 GLU B CA 1
ATOM 1485 C C . GLU B 1 42 ? 47.390 -4.011 -26.693 1.00 61.59 42 GLU B C 1
ATOM 1486 O O . GLU B 1 42 ? 46.353 -3.352 -26.608 1.00 64.37 42 GLU B O 1
ATOM 1492 N N . ALA B 1 43 ? 47.410 -5.289 -27.053 1.00 49.19 43 ALA B N 1
ATOM 1493 C CA . ALA B 1 43 ? 46.204 -5.998 -27.451 1.00 56.52 43 ALA B CA 1
ATOM 1494 C C . ALA B 1 43 ? 45.331 -6.359 -26.252 1.00 58.56 43 ALA B C 1
ATOM 1495 O O . ALA B 1 43 ? 44.129 -6.581 -26.395 1.00 67.73 43 ALA B O 1
ATOM 1497 N N . LEU B 1 44 ? 45.937 -6.413 -25.071 1.00 48.35 44 LEU B N 1
ATOM 1498 C CA . LEU B 1 44 ? 45.221 -6.834 -23.871 1.00 63.75 44 LEU B CA 1
ATOM 1499 C C . LEU B 1 44 ? 44.527 -5.682 -23.145 1.00 57.47 44 LEU B C 1
ATOM 1500 O O . LEU B 1 44 ? 43.595 -5.903 -22.373 1.00 55.74 44 LEU B O 1
ATOM 1505 N N . GLU B 1 45 ? 44.984 -4.459 -23.399 1.00 54.40 45 GLU B N 1
ATOM 1506 C CA . GLU B 1 45 ? 44.423 -3.271 -22.761 1.00 57.28 45 GLU B CA 1
ATOM 1507 C C . GLU B 1 45 ? 42.912 -3.148 -22.971 1.00 56.50 45 GLU B C 1
ATOM 1508 O O . GLU B 1 45 ? 42.431 -3.153 -24.103 1.00 61.64 45 GLU B O 1
ATOM 1514 N N . GLY B 1 46 ? 42.169 -3.055 -21.871 1.00 53.10 46 GLY B N 1
ATOM 1515 C CA . GLY B 1 46 ? 40.741 -2.805 -21.933 1.00 57.15 46 GLY B CA 1
ATOM 1516 C C . GLY B 1 46 ? 39.845 -4.019 -21.773 1.00 72.72 46 GLY B C 1
ATOM 1517 O O . GLY B 1 46 ? 38.691 -3.886 -21.368 1.00 76.33 46 GLY B O 1
ATOM 1518 N N . ARG B 1 47 ? 40.372 -5.200 -22.089 1.00 80.31 47 ARG B N 1
ATOM 1519 C CA . ARG B 1 47 ? 39.579 -6.429 -22.087 1.00 79.37 47 ARG B CA 1
ATOM 1520 C C . ARG B 1 47 ? 39.032 -6.769 -20.702 1.00 81.66 47 ARG B C 1
ATOM 1521 O O . ARG B 1 47 ? 39.694 -6.542 -19.690 1.00 78.15 47 ARG B O 1
ATOM 1529 N N . GLU B 1 48 ? 37.819 -7.314 -20.669 1.00 91.42 48 GLU B N 1
ATOM 1530 C CA . GLU B 1 48 ? 37.202 -7.768 -19.425 1.00 89.77 48 GLU B CA 1
ATOM 1531 C C . GLU B 1 48 ? 37.592 -9.213 -19.135 1.00 85.42 48 GLU B C 1
ATOM 1532 O O . GLU B 1 48 ? 38.104 -9.911 -20.010 1.00 79.26 48 GLU B O 1
ATOM 1538 N N . GLU B 1 49 ? 37.351 -9.657 -17.905 1.00 89.37 49 GLU B N 1
ATOM 1539 C CA . GLU B 1 49 ? 37.594 -11.047 -17.542 1.00 89.35 49 GLU B CA 1
ATOM 1540 C C . GLU B 1 49 ? 36.725 -11.964 -18.393 1.00 87.85 49 GLU B C 1
ATOM 1541 O O . GLU B 1 49 ? 35.500 -11.856 -18.381 1.00 91.51 49 GLU B O 1
ATOM 1547 N N . GLY B 1 50 ? 37.362 -12.857 -19.141 1.00 89.21 50 GLY B N 1
ATOM 1548 C CA . GLY B 1 50 ? 36.632 -13.817 -19.946 1.00 91.51 50 GLY B CA 1
ATOM 1549 C C . GLY B 1 50 ? 36.707 -13.550 -21.436 1.00 92.87 50 GLY B C 1
ATOM 1550 O O . GLY B 1 50 ? 36.359 -14.414 -22.240 1.00 97.46 50 GLY B O 1
ATOM 1551 N N . GLU B 1 51 ? 37.154 -12.355 -21.809 1.00 88.82 51 GLU B N 1
ATOM 1552 C CA . GLU B 1 51 ? 37.292 -12.012 -23.220 1.00 79.71 51 GLU B CA 1
ATOM 1553 C C . GLU B 1 51 ? 38.325 -12.895 -23.906 1.00 88.04 51 GLU B C 1
ATOM 1554 O O . GLU B 1 51 ? 39.410 -13.130 -23.375 1.00 89.68 51 GLU B O 1
ATOM 1560 N N . ALA B 1 52 ? 37.972 -13.390 -25.087 1.00 95.75 52 ALA B N 1
ATOM 1561 C CA . ALA B 1 52 ? 38.883 -14.200 -25.883 1.00 90.09 52 ALA B CA 1
ATOM 1562 C C . ALA B 1 52 ? 39.035 -13.597 -27.275 1.00 90.37 52 ALA B C 1
ATOM 1563 O O . ALA B 1 52 ? 38.074 -13.080 -27.845 1.00 101.04 52 ALA B O 1
ATOM 1565 N N . PHE B 1 53 ? 40.245 -13.665 -27.819 1.00 73.96 53 PHE B N 1
ATOM 1566 C CA . PHE B 1 53 ? 40.537 -13.006 -29.084 1.00 84.27 53 PHE B CA 1
ATOM 1567 C C . PHE B 1 53 ? 41.806 -13.546 -29.723 1.00 87.84 53 PHE B C 1
ATOM 1568 O O . PHE B 1 53 ? 42.588 -14.252 -29.086 1.00 86.18 53 PHE B O 1
ATOM 1576 N N . GLN B 1 54 ? 42.005 -13.202 -30.990 1.00 95.62 54 GLN B N 1
ATOM 1577 C CA . GLN B 1 54 ? 43.236 -13.535 -31.689 1.00 97.14 54 GLN B CA 1
ATOM 1578 C C . GLN B 1 54 ? 44.114 -12.292 -31.765 1.00 91.82 54 GLN B C 1
ATOM 1579 O O . GLN B 1 54 ? 43.615 -11.167 -31.723 1.00 81.70 54 GLN B O 1
ATOM 1585 N N . ALA B 1 55 ? 45.422 -12.495 -31.867 1.00 66.95 55 ALA B N 1
ATOM 1586 C CA . ALA B 1 55 ? 46.355 -11.378 -31.938 1.00 77.63 55 ALA B CA 1
ATOM 1587 C C . ALA B 1 55 ? 47.602 -11.734 -32.740 1.00 82.26 55 ALA B C 1
ATOM 1588 O O . ALA B 1 55 ? 48.241 -12.760 -32.494 1.00 64.57 55 ALA B O 1
ATOM 1590 N N . HIS B 1 56 ? 47.941 -10.884 -33.703 1.00 80.65 56 HIS B N 1
ATOM 1591 C CA . HIS B 1 56 ? 49.159 -11.073 -34.480 1.00 84.23 56 HIS B CA 1
ATOM 1592 C C . HIS B 1 56 ? 50.235 -10.091 -34.035 1.00 77.47 56 HIS B C 1
ATOM 1593 O O . HIS B 1 56 ? 50.036 -8.877 -34.074 1.00 76.58 56 HIS B O 1
ATOM 1600 N N . VAL B 1 57 ? 51.377 -10.623 -33.615 1.00 68.22 57 VAL B N 1
ATOM 1601 C CA . VAL B 1 57 ? 52.458 -9.790 -33.109 1.00 67.12 57 VAL B CA 1
ATOM 1602 C C . VAL B 1 57 ? 53.707 -9.906 -33.971 1.00 63.20 57 VAL B C 1
ATOM 1603 O O . VAL B 1 57 ? 54.342 -10.960 -34.010 1.00 64.02 57 VAL B O 1
ATOM 1607 N N . PRO B 1 58 ? 54.061 -8.819 -34.670 1.00 60.17 58 PRO B N 1
ATOM 1608 C CA . PRO B 1 58 ? 55.312 -8.756 -35.433 1.00 78.63 58 PRO B CA 1
ATOM 1609 C C . PRO B 1 58 ? 56.515 -8.898 -34.508 1.00 80.89 58 PRO B C 1
ATOM 1610 O O . PRO B 1 58 ? 56.390 -8.659 -33.305 1.00 81.89 58 PRO B O 1
ATOM 1614 N N . ALA B 1 59 ? 57.662 -9.282 -35.064 1.00 82.06 59 ALA B N 1
ATOM 1615 C CA . ALA B 1 59 ? 58.888 -9.411 -34.283 1.00 79.34 59 ALA B CA 1
ATOM 1616 C C . ALA B 1 59 ? 59.254 -8.077 -33.643 1.00 76.64 59 ALA B C 1
ATOM 1617 O O . ALA B 1 59 ? 59.814 -8.037 -32.547 1.00 69.67 59 ALA B O 1
ATOM 1619 N N . GLU B 1 60 ? 58.926 -6.992 -34.339 1.00 81.42 60 GLU B N 1
ATOM 1620 C CA . GLU B 1 60 ? 59.144 -5.638 -33.840 1.00 80.53 60 GLU B CA 1
ATOM 1621 C C . GLU B 1 60 ? 58.525 -5.427 -32.460 1.00 71.93 60 GLU B C 1
ATOM 1622 O O . GLU B 1 60 ? 59.099 -4.741 -31.613 1.00 74.61 60 GLU B O 1
ATOM 1628 N N . LYS B 1 61 ? 57.361 -6.027 -32.229 1.00 63.64 61 LYS B N 1
ATOM 1629 C CA . LYS B 1 61 ? 56.665 -5.850 -30.960 1.00 65.36 61 LYS B CA 1
ATOM 1630 C C . LYS B 1 61 ? 56.728 -7.1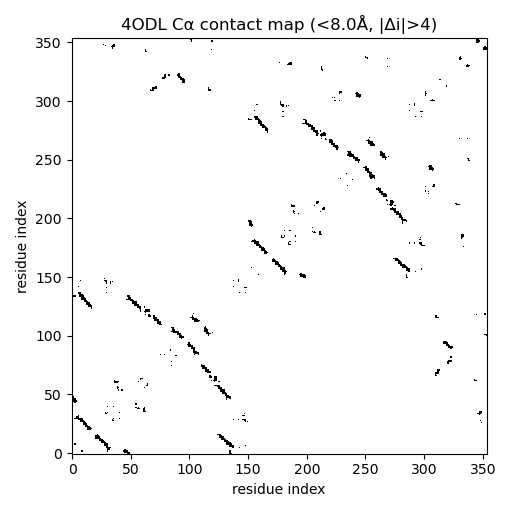09 -30.098 1.00 71.06 61 LYS B C 1
ATOM 1631 O O . LYS B 1 61 ? 56.031 -7.217 -29.088 1.00 71.43 61 LYS B O 1
ATOM 1637 N N . ALA B 1 62 ? 57.574 -8.056 -30.497 1.00 66.14 62 ALA B N 1
ATOM 1638 C CA . ALA B 1 62 ? 57.760 -9.283 -29.726 1.00 52.47 62 ALA B CA 1
ATOM 1639 C C . ALA B 1 62 ? 59.142 -9.365 -29.078 1.00 52.11 62 ALA B C 1
ATOM 1640 O O . ALA B 1 62 ? 59.350 -8.852 -27.979 1.00 67.58 62 ALA B O 1
ATOM 1642 N N . TYR B 1 63 ? 60.084 -10.017 -29.752 1.00 49.31 63 TYR B N 1
ATOM 1643 C CA . TYR B 1 63 ? 61.439 -10.137 -29.217 1.00 47.37 63 TYR B CA 1
ATOM 1644 C C . TYR B 1 63 ? 62.492 -9.574 -30.168 1.00 67.96 63 TYR B C 1
ATOM 1645 O O . TYR B 1 63 ? 63.664 -9.947 -30.113 1.00 62.56 63 TYR B O 1
ATOM 1654 N N . GLY B 1 64 ? 62.061 -8.665 -31.034 1.00 71.57 64 GLY B N 1
ATOM 1655 C CA . GLY B 1 64 ? 62.973 -7.961 -31.911 1.00 72.88 64 GLY B CA 1
ATOM 1656 C C . GLY B 1 64 ? 63.573 -8.796 -33.021 1.00 76.29 64 GLY B C 1
ATOM 1657 O O . GLY B 1 64 ? 63.129 -9.913 -33.287 1.00 70.66 64 GLY B O 1
ATOM 1658 N N . PRO B 1 65 ? 64.601 -8.246 -33.678 1.00 86.01 65 PRO B N 1
ATOM 1659 C CA . PRO B 1 65 ? 65.254 -8.855 -34.838 1.00 86.64 65 PRO B CA 1
ATOM 1660 C C . PRO B 1 65 ? 66.153 -10.000 -34.414 1.00 84.17 65 PRO B C 1
ATOM 1661 O O . PRO B 1 65 ? 66.253 -10.292 -33.226 1.00 81.65 65 PRO B O 1
ATOM 1665 N N . HIS B 1 66 ? 66.800 -10.635 -35.383 1.00 85.95 66 HIS B N 1
ATOM 1666 C CA . HIS B 1 66 ? 67.756 -11.688 -35.098 1.00 80.99 66 HIS B CA 1
ATOM 1667 C C . HIS B 1 66 ? 69.151 -11.249 -35.525 1.00 83.14 66 HIS B C 1
ATOM 1668 O O . HIS B 1 66 ? 69.390 -10.966 -36.699 1.00 81.89 66 HIS B O 1
ATOM 1675 N N . ASP B 1 67 ? 70.067 -11.190 -34.566 1.00 86.75 67 ASP B N 1
ATOM 1676 C CA . ASP B 1 67 ? 71.447 -10.831 -34.855 1.00 82.47 67 ASP B CA 1
ATOM 1677 C C . ASP B 1 67 ? 72.195 -12.083 -35.291 1.00 83.75 67 ASP B C 1
ATOM 1678 O O . ASP B 1 67 ? 72.364 -13.009 -34.499 1.00 83.72 67 ASP B O 1
ATOM 1683 N N . PRO B 1 68 ? 72.640 -12.120 -36.559 1.00 84.74 68 PRO B N 1
ATOM 1684 C CA . PRO B 1 68 ? 73.392 -13.270 -37.069 1.00 83.28 68 PRO B CA 1
ATOM 1685 C C . PRO B 1 68 ? 74.760 -13.371 -36.403 1.00 87.80 68 PRO B C 1
ATOM 1686 O O . PRO B 1 68 ? 75.371 -14.440 -36.407 1.00 90.46 68 PRO B O 1
ATOM 1690 N N . GLU B 1 69 ? 75.226 -12.263 -35.832 1.00 85.52 69 GLU B N 1
ATOM 1691 C CA . GLU B 1 69 ? 76.467 -12.255 -35.067 1.00 90.50 69 GLU B CA 1
ATOM 1692 C C . GLU B 1 69 ? 76.253 -12.973 -33.736 1.00 89.37 69 GLU B C 1
ATOM 1693 O O . GLU B 1 69 ? 77.206 -13.397 -33.080 1.00 88.20 69 GLU B O 1
ATOM 1699 N N . GLY B 1 70 ? 74.989 -13.112 -33.347 1.00 85.16 70 GLY B N 1
ATOM 1700 C CA . GLY B 1 70 ? 74.633 -13.849 -32.149 1.00 79.02 70 GLY B CA 1
ATOM 1701 C C . GLY B 1 70 ? 74.924 -15.330 -32.292 1.00 73.54 70 GLY B C 1
ATOM 1702 O O . GLY B 1 70 ? 75.054 -16.044 -31.300 1.00 75.81 70 GLY B O 1
ATOM 1703 N N . VAL B 1 71 ? 75.023 -15.794 -33.533 1.00 70.06 71 VAL B N 1
ATOM 1704 C CA . VAL B 1 71 ? 75.373 -17.182 -33.800 1.00 75.51 71 VAL B CA 1
ATOM 1705 C C . VAL B 1 71 ? 76.878 -17.383 -33.666 1.00 72.51 71 VAL B C 1
ATOM 1706 O O . VAL B 1 71 ? 77.666 -16.687 -34.306 1.00 81.56 71 VAL B O 1
ATOM 1710 N N . GLN B 1 72 ? 77.271 -18.331 -32.823 1.00 64.96 72 GLN B N 1
ATOM 1711 C CA . GLN B 1 72 ? 78.680 -18.589 -32.554 1.00 67.88 72 GLN B CA 1
ATOM 1712 C C . GLN B 1 72 ? 78.962 -20.086 -32.516 1.00 73.45 72 GLN B C 1
ATOM 1713 O O . GLN B 1 72 ? 78.040 -20.901 -32.464 1.00 77.81 72 GLN B O 1
ATOM 1719 N N . VAL B 1 73 ? 80.243 -20.443 -32.541 1.00 73.01 73 VAL B N 1
ATOM 1720 C CA . VAL B 1 73 ? 80.651 -21.840 -32.468 1.00 64.04 73 VAL B CA 1
ATOM 1721 C C . VAL B 1 73 ? 81.626 -22.064 -31.318 1.00 80.49 73 VAL B C 1
ATOM 1722 O O . VAL B 1 73 ? 82.647 -21.386 -31.218 1.00 81.57 73 VAL B O 1
ATOM 1726 N N . VAL B 1 74 ? 81.301 -23.016 -30.449 1.00 62.96 74 VAL B N 1
ATOM 1727 C CA . VAL B 1 74 ? 82.152 -23.335 -29.310 1.00 73.71 74 VAL B CA 1
ATOM 1728 C C . VAL B 1 74 ? 82.535 -24.813 -29.318 1.00 78.07 74 VAL B C 1
ATOM 1729 O O . VAL B 1 74 ? 81.783 -25.648 -29.821 1.00 73.32 74 VAL B O 1
ATOM 1733 N N . PRO B 1 75 ? 83.720 -25.137 -28.776 1.00 87.67 75 PRO B N 1
ATOM 1734 C CA . PRO B 1 75 ? 84.157 -26.534 -28.660 1.00 84.79 75 PRO B CA 1
ATOM 1735 C C . PRO B 1 75 ? 83.288 -27.339 -27.694 1.00 70.68 75 PRO B C 1
ATOM 1736 O O . PRO B 1 75 ? 82.892 -26.830 -26.648 1.00 74.71 75 PRO B O 1
ATOM 1740 N N . LEU B 1 76 ? 83.004 -28.587 -28.052 1.00 69.09 76 LEU B N 1
ATOM 1741 C CA . LEU B 1 76 ? 82.172 -29.469 -27.236 1.00 74.60 76 LEU B CA 1
ATOM 1742 C C . LEU B 1 76 ? 82.818 -29.779 -25.886 1.00 81.08 76 LEU B C 1
ATOM 1743 O O . LEU B 1 76 ? 82.134 -30.123 -24.921 1.00 79.23 76 LEU B O 1
ATOM 1748 N N . SER B 1 77 ? 84.138 -29.649 -25.820 1.00 88.22 77 SER B N 1
ATOM 1749 C CA . SER B 1 77 ? 84.870 -29.897 -24.583 1.00 85.14 77 SER B CA 1
ATOM 1750 C C . SER B 1 77 ? 84.658 -28.780 -23.562 1.00 93.40 77 SER B C 1
ATOM 1751 O O . SER B 1 77 ? 85.019 -28.921 -22.394 1.00 107.44 77 SER B O 1
ATOM 1754 N N . ALA B 1 78 ? 84.068 -27.674 -24.006 1.00 77.98 78 ALA B N 1
ATOM 1755 C CA . ALA B 1 78 ? 83.814 -26.539 -23.127 1.00 69.58 78 ALA B CA 1
ATOM 1756 C C . ALA B 1 78 ? 82.479 -26.670 -22.402 1.00 80.57 78 ALA B C 1
ATOM 1757 O O . ALA B 1 78 ? 82.107 -25.807 -21.613 1.00 89.30 78 ALA B O 1
ATOM 1759 N N . PHE B 1 79 ? 81.759 -27.751 -22.674 1.00 87.60 79 PHE B N 1
ATOM 1760 C CA . PHE B 1 79 ? 80.482 -28.002 -22.014 1.00 84.15 79 PHE B CA 1
ATOM 1761 C C . PHE B 1 79 ? 80.682 -28.804 -20.730 1.00 78.42 79 PHE B C 1
ATOM 1762 O O . PHE B 1 79 ? 81.659 -29.543 -20.606 1.00 86.82 79 PHE B O 1
ATOM 1770 N N . PRO B 1 80 ? 79.763 -28.646 -19.761 1.00 72.19 80 PRO B N 1
ATOM 1771 C CA . PRO B 1 80 ? 79.847 -29.383 -18.495 1.00 86.16 80 PRO B CA 1
ATOM 1772 C C . PRO B 1 80 ? 79.860 -30.893 -18.705 1.00 99.01 80 PRO B C 1
ATOM 1773 O O . PRO B 1 80 ? 79.356 -31.384 -19.715 1.00 94.27 80 PRO B O 1
ATOM 1777 N N . GLU B 1 81 ? 80.445 -31.618 -17.760 1.00 111.17 81 GLU B N 1
ATOM 1778 C CA . GLU B 1 81 ? 80.454 -33.072 -17.823 1.00 125.17 81 GLU B CA 1
ATOM 1779 C C . GLU B 1 81 ? 79.064 -33.614 -17.505 1.00 124.12 81 GLU B C 1
ATOM 1780 O O . GLU B 1 81 ? 78.308 -32.996 -16.752 1.00 119.42 81 GLU B O 1
ATOM 1786 N N . ASP B 1 82 ? 78.737 -34.762 -18.096 1.00 121.11 82 ASP B N 1
ATOM 1787 C CA . ASP B 1 82 ? 77.417 -35.381 -17.965 1.00 115.25 82 ASP B CA 1
ATOM 1788 C C . ASP B 1 82 ? 76.291 -34.481 -18.476 1.00 95.57 82 ASP B C 1
ATOM 1789 O O . ASP B 1 82 ? 75.128 -34.668 -18.119 1.00 101.48 82 ASP B O 1
ATOM 1794 N N . ALA B 1 83 ? 76.639 -33.510 -19.315 1.00 69.22 83 ALA B N 1
ATOM 1795 C CA . ALA B 1 83 ? 75.654 -32.584 -19.864 1.00 74.44 83 ALA B CA 1
ATOM 1796 C C . ALA B 1 83 ? 75.235 -32.998 -21.268 1.00 79.97 83 ALA B C 1
ATOM 1797 O O . ALA B 1 83 ? 76.078 -33.268 -22.122 1.00 95.88 83 ALA B O 1
ATOM 1799 N N . GLU B 1 84 ? 73.927 -33.042 -21.500 1.00 72.56 84 GLU B N 1
ATOM 1800 C CA . GLU B 1 84 ? 73.386 -33.468 -22.786 1.00 73.84 84 GLU B CA 1
ATOM 1801 C C . GLU B 1 84 ? 73.350 -32.324 -23.799 1.00 74.74 84 GLU B C 1
ATOM 1802 O O . GLU B 1 84 ? 72.440 -31.494 -23.786 1.00 80.98 84 GLU B O 1
ATOM 1808 N N . VAL B 1 85 ? 74.345 -32.292 -24.679 1.00 72.33 85 VAL B N 1
ATOM 1809 C CA . VAL B 1 85 ? 74.472 -31.226 -25.668 1.00 72.89 85 VAL B CA 1
ATOM 1810 C C . VAL B 1 85 ? 73.739 -31.577 -26.963 1.00 76.01 85 VAL B C 1
ATOM 1811 O O . VAL B 1 85 ? 74.316 -32.166 -27.875 1.00 66.74 85 VAL B O 1
ATOM 1815 N N . VAL B 1 86 ? 72.462 -31.213 -27.032 1.00 81.70 86 VAL B N 1
ATOM 1816 C CA . VAL B 1 86 ? 71.635 -31.510 -28.199 1.00 80.76 86 VAL B CA 1
ATOM 1817 C C . VAL B 1 86 ? 70.948 -30.242 -28.700 1.00 84.47 86 VAL B C 1
ATOM 1818 O O . VAL B 1 86 ? 70.828 -29.269 -27.955 1.00 88.75 86 VAL B O 1
ATOM 1822 N N . PRO B 1 87 ? 70.511 -30.238 -29.973 1.00 84.76 87 PRO B N 1
ATOM 1823 C CA . PRO B 1 87 ? 69.769 -29.086 -30.498 1.00 81.06 87 PRO B CA 1
ATOM 1824 C C . PRO B 1 87 ? 68.502 -28.811 -29.695 1.00 77.68 87 PRO B C 1
ATOM 1825 O O . PRO B 1 87 ? 67.599 -29.647 -29.660 1.00 84.42 87 PRO B O 1
ATOM 1829 N N . GLY B 1 88 ? 68.446 -27.649 -29.054 1.00 69.09 88 GLY B N 1
ATOM 1830 C CA . GLY B 1 88 ? 67.308 -27.283 -28.233 1.00 71.95 88 GLY B CA 1
ATOM 1831 C C . GLY B 1 88 ? 67.713 -27.024 -26.794 1.00 81.66 88 GLY B C 1
ATOM 1832 O O . GLY B 1 88 ? 67.010 -26.334 -26.054 1.00 82.90 88 GLY B O 1
ATOM 1833 N N . ALA B 1 89 ? 68.856 -27.578 -26.402 1.00 76.22 89 ALA B N 1
ATOM 1834 C CA . ALA B 1 89 ? 69.359 -27.428 -25.042 1.00 67.27 89 ALA B CA 1
ATOM 1835 C C . ALA B 1 89 ? 69.774 -25.991 -24.746 1.00 69.48 89 ALA B C 1
ATOM 1836 O O . ALA B 1 89 ? 70.237 -25.270 -25.629 1.00 78.81 89 ALA B O 1
ATOM 1838 N N . GLN B 1 90 ? 69.608 -25.586 -23.492 1.00 69.46 90 GLN B N 1
ATOM 1839 C CA . GLN B 1 90 ? 69.894 -24.219 -23.078 1.00 68.63 90 GLN B CA 1
ATOM 1840 C C . GLN B 1 90 ? 70.992 -24.191 -22.018 1.00 66.13 90 GLN B C 1
ATOM 1841 O O . GLN B 1 90 ? 70.947 -24.944 -21.044 1.00 68.34 90 GLN B O 1
ATOM 1847 N N . PHE B 1 91 ? 71.981 -23.325 -22.217 1.00 58.81 91 PHE B N 1
ATOM 1848 C CA . PHE B 1 91 ? 73.084 -23.182 -21.271 1.00 51.14 91 PHE B CA 1
ATOM 1849 C C . PHE B 1 91 ? 73.421 -21.716 -21.061 1.00 49.67 91 PHE B C 1
ATOM 1850 O O . PHE B 1 91 ? 72.961 -20.852 -21.805 1.00 61.81 91 PHE B O 1
ATOM 1858 N N . TYR B 1 92 ? 74.236 -21.438 -20.051 1.00 61.69 92 TYR B N 1
ATOM 1859 C CA . TYR B 1 92 ? 74.614 -20.064 -19.744 1.00 62.30 92 TYR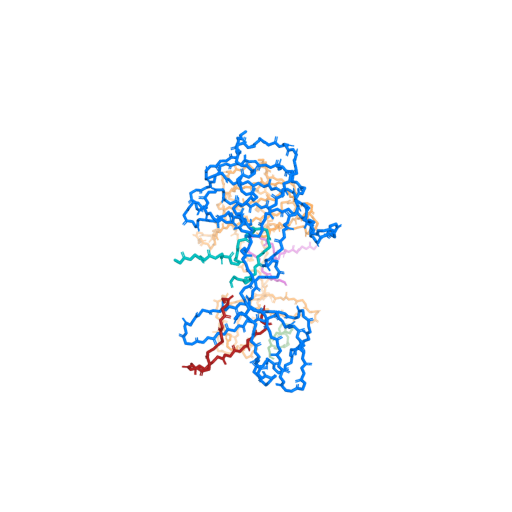 B CA 1
ATOM 1860 C C . TYR B 1 92 ? 76.113 -19.824 -19.875 1.00 65.15 92 TYR B C 1
ATOM 1861 O O . TYR B 1 92 ? 76.927 -20.521 -19.268 1.00 71.45 92 TYR B O 1
ATOM 1870 N N . ALA B 1 93 ? 76.465 -18.830 -20.681 1.00 59.11 93 ALA B N 1
ATOM 1871 C CA . ALA B 1 93 ? 77.831 -18.338 -20.745 1.00 63.73 93 ALA B CA 1
ATOM 1872 C C . ALA B 1 93 ? 77.899 -17.042 -19.948 1.00 67.51 93 ALA B C 1
ATOM 1873 O O . ALA B 1 93 ? 76.868 -16.462 -19.609 1.00 63.87 93 ALA B O 1
ATOM 1875 N N . GLN B 1 94 ? 79.108 -16.584 -19.655 1.00 74.95 94 GLN B N 1
ATOM 1876 C CA . GLN B 1 94 ? 79.276 -15.390 -18.840 1.00 92.79 94 GLN B CA 1
ATOM 1877 C C . GLN B 1 94 ? 80.217 -14.399 -19.515 1.00 107.43 94 GLN B C 1
ATOM 1878 O O . GLN B 1 94 ? 81.331 -14.757 -19.890 1.00 118.88 94 GLN B O 1
ATOM 1884 N N . ASP B 1 95 ? 79.775 -13.156 -19.684 1.00 101.91 95 ASP B N 1
ATOM 1885 C CA . ASP B 1 95 ? 80.675 -12.131 -20.200 1.00 106.12 95 ASP B CA 1
ATOM 1886 C C . ASP B 1 95 ? 81.706 -11.761 -19.135 1.00 121.40 95 ASP B C 1
ATOM 1887 O O . ASP B 1 95 ? 81.528 -12.079 -17.957 1.00 129.60 95 ASP B O 1
ATOM 1892 N N . MET B 1 96 ? 82.786 -11.107 -19.554 1.00 130.15 96 MET B N 1
ATOM 1893 C CA . MET B 1 96 ? 83.850 -10.718 -18.633 1.00 135.40 96 MET B CA 1
ATOM 1894 C C . MET B 1 96 ? 83.316 -9.781 -17.551 1.00 135.01 96 MET B C 1
ATOM 1895 O O . MET B 1 96 ? 83.872 -9.699 -16.455 1.00 129.92 96 MET B O 1
ATOM 1900 N N . GLU B 1 97 ? 82.231 -9.079 -17.869 1.00 136.31 97 GLU B N 1
ATOM 1901 C CA . GLU B 1 97 ? 81.556 -8.219 -16.905 1.00 135.66 97 GLU B CA 1
ATOM 1902 C C . GLU B 1 97 ? 80.933 -9.054 -15.790 1.00 127.51 97 GLU B C 1
ATOM 1903 O O . GLU B 1 97 ? 80.853 -8.613 -14.643 1.00 125.95 97 GLU B O 1
ATOM 1909 N N . GLY B 1 98 ? 80.492 -10.260 -16.137 1.00 118.30 98 GLY B N 1
ATOM 1910 C CA . GLY B 1 98 ? 79.939 -11.184 -15.163 1.00 104.03 98 GLY B CA 1
ATOM 1911 C C . GLY B 1 98 ? 78.488 -11.552 -15.413 1.00 96.13 98 GLY B C 1
ATOM 1912 O O . GLY B 1 98 ? 77.944 -12.440 -14.757 1.00 93.20 98 GLY B O 1
ATOM 1913 N N . ASN B 1 99 ? 77.860 -10.870 -16.366 1.00 96.09 99 ASN B N 1
ATOM 1914 C CA . ASN B 1 99 ? 76.444 -11.080 -16.656 1.00 92.42 99 ASN B CA 1
ATOM 1915 C C . ASN B 1 99 ? 76.143 -12.410 -17.343 1.00 95.57 99 ASN B C 1
ATOM 1916 O O . ASN B 1 99 ? 76.903 -12.860 -18.200 1.00 97.67 99 ASN B O 1
ATOM 1921 N N . PRO B 1 100 ? 75.023 -13.043 -16.960 1.00 92.69 100 PRO B N 1
ATOM 1922 C CA . PRO B 1 100 ? 74.578 -14.316 -17.539 1.00 93.61 100 PRO B CA 1
ATOM 1923 C C . PRO B 1 100 ? 73.998 -14.137 -18.938 1.00 79.71 100 PRO B C 1
ATOM 1924 O O . PRO B 1 100 ? 73.006 -13.428 -19.107 1.00 70.49 100 PRO B O 1
ATOM 1928 N N . MET B 1 101 ? 74.608 -14.778 -19.928 1.00 80.50 101 MET B N 1
ATOM 1929 C CA . MET B 1 101 ? 74.072 -14.754 -21.284 1.00 79.61 101 MET B CA 1
ATOM 1930 C C . MET B 1 101 ? 73.697 -16.156 -21.754 1.00 66.12 101 MET B C 1
ATOM 1931 O O . MET B 1 101 ? 74.568 -16.956 -22.092 1.00 62.91 101 MET B O 1
ATOM 1936 N N . PRO B 1 102 ? 72.387 -16.455 -21.765 1.00 58.78 102 PRO B N 1
ATOM 1937 C CA . PRO B 1 102 ? 71.861 -17.766 -22.159 1.00 61.03 102 PRO B CA 1
ATOM 1938 C C . PRO B 1 102 ? 72.028 -18.024 -23.652 1.00 61.34 102 PRO B C 1
ATOM 1939 O O . PRO B 1 102 ? 72.007 -17.089 -24.452 1.00 73.81 102 PRO B O 1
ATOM 1943 N N . LEU B 1 103 ? 72.192 -19.291 -24.015 1.00 55.12 103 LEU B N 1
ATOM 1944 C CA . LEU B 1 103 ? 72.374 -19.677 -25.406 1.00 65.93 103 LEU B CA 1
ATOM 1945 C C . LEU B 1 103 ? 71.648 -20.986 -25.687 1.00 76.17 103 LEU B C 1
ATOM 1946 O O . LEU B 1 103 ? 71.473 -21.813 -24.790 1.00 87.55 103 LEU B O 1
ATOM 1951 N N . THR B 1 104 ? 71.227 -21.175 -26.932 1.00 66.91 104 THR B N 1
ATOM 1952 C CA . THR B 1 104 ? 70.590 -22.424 -27.326 1.00 67.77 104 THR B CA 1
ATOM 1953 C C . THR B 1 104 ? 71.437 -23.150 -28.363 1.00 70.02 104 THR B C 1
ATOM 1954 O O . THR B 1 104 ? 71.889 -22.552 -29.337 1.00 71.39 104 THR B O 1
ATOM 1958 N N . VAL B 1 105 ? 71.655 -24.440 -28.140 1.00 56.88 105 VAL B N 1
ATOM 1959 C CA . VAL B 1 105 ? 72.400 -25.262 -29.080 1.00 62.33 105 VAL B CA 1
ATOM 1960 C C . VAL B 1 105 ? 71.609 -25.407 -30.373 1.00 69.31 105 VAL B C 1
ATOM 1961 O O . VAL B 1 105 ? 70.436 -25.777 -30.354 1.00 71.20 105 VAL B O 1
ATOM 1965 N N . VAL B 1 106 ? 72.254 -25.103 -31.493 1.00 67.46 106 VAL B N 1
ATOM 1966 C CA . VAL B 1 106 ? 71.596 -25.174 -32.789 1.00 62.94 106 VAL B CA 1
ATOM 1967 C C . VAL B 1 106 ? 71.921 -26.483 -33.503 1.00 75.48 106 VAL B C 1
ATOM 1968 O O . VAL B 1 106 ? 71.034 -27.137 -34.050 1.00 78.46 106 VAL B O 1
ATOM 1972 N N . ALA B 1 107 ? 73.195 -26.863 -33.489 1.00 65.69 107 ALA B N 1
ATOM 1973 C CA . ALA B 1 107 ? 73.629 -28.110 -34.112 1.00 79.81 107 ALA B CA 1
ATOM 1974 C C . ALA B 1 107 ? 74.939 -28.607 -33.509 1.00 79.88 107 ALA B C 1
ATOM 1975 O O . ALA B 1 107 ? 75.730 -27.822 -32.987 1.00 78.67 107 ALA B O 1
ATOM 1977 N N . VAL B 1 108 ? 75.160 -29.916 -33.579 1.00 69.38 108 VAL B N 1
ATOM 1978 C CA . VAL B 1 108 ? 76.392 -30.513 -33.079 1.00 69.71 108 VAL B CA 1
ATOM 1979 C C . VAL B 1 108 ? 77.092 -31.294 -34.183 1.00 82.56 108 VAL B C 1
ATOM 1980 O O . VAL B 1 108 ? 76.580 -32.307 -34.657 1.00 73.77 108 VAL B O 1
ATOM 1984 N N . GLU B 1 109 ? 78.262 -30.815 -34.591 1.00 86.39 109 GLU B N 1
ATOM 1985 C CA . GLU B 1 109 ? 79.026 -31.458 -35.653 1.00 85.82 109 GLU B CA 1
ATOM 1986 C C . GLU B 1 109 ? 80.440 -31.770 -35.179 1.00 84.24 109 GLU B C 1
ATOM 1987 O O . GLU B 1 109 ? 81.321 -30.912 -35.222 1.00 79.65 109 GLU B O 1
ATOM 1993 N N . GLY B 1 110 ? 80.653 -33.000 -34.725 1.00 75.84 110 GLY B N 1
ATOM 1994 C CA . GLY B 1 110 ? 81.944 -33.394 -34.196 1.00 83.89 110 GLY B CA 1
ATOM 1995 C C . GLY B 1 110 ? 82.265 -32.669 -32.904 1.00 81.38 110 GLY B C 1
ATOM 1996 O O . GLY B 1 110 ? 81.606 -32.877 -31.886 1.00 81.05 110 GLY B O 1
ATOM 1997 N N . GLU B 1 111 ? 83.277 -31.809 -32.948 1.00 79.93 111 GLU B N 1
ATOM 1998 C CA . GLU B 1 111 ? 83.700 -31.065 -31.767 1.00 83.26 111 GLU B CA 1
ATOM 1999 C C . GLU B 1 111 ? 83.156 -29.640 -31.762 1.00 77.39 111 GLU B C 1
ATOM 2000 O O . GLU B 1 111 ? 83.231 -28.944 -30.749 1.00 74.42 111 GLU B O 1
ATOM 2006 N N . GLU B 1 112 ? 82.606 -29.212 -32.894 1.00 71.11 112 GLU B N 1
ATOM 2007 C CA . GLU B 1 112 ? 82.096 -27.851 -33.028 1.00 81.69 112 GLU B CA 1
ATOM 2008 C C . GLU B 1 112 ? 80.589 -27.763 -32.785 1.00 76.54 112 GLU B C 1
ATOM 2009 O O . GLU B 1 112 ? 79.799 -28.408 -33.475 1.00 75.70 112 GLU B O 1
ATOM 2015 N N . VAL B 1 113 ? 80.203 -26.956 -31.801 1.00 66.36 113 VAL B N 1
ATOM 2016 C CA . VAL B 1 113 ? 78.799 -26.783 -31.448 1.00 65.00 113 VAL B CA 1
ATOM 2017 C C . VAL B 1 113 ? 78.309 -25.384 -31.811 1.00 63.94 113 VAL B C 1
ATOM 2018 O O . VAL B 1 113 ? 78.834 -24.386 -31.317 1.00 74.22 113 VAL B O 1
ATOM 2022 N N . THR B 1 114 ? 77.303 -25.317 -32.677 1.00 64.38 114 THR B N 1
ATOM 2023 C CA . THR B 1 114 ? 76.729 -24.038 -33.082 1.00 63.63 114 THR B CA 1
ATOM 2024 C C . THR B 1 114 ? 75.692 -23.560 -32.070 1.00 71.32 114 THR B C 1
ATOM 2025 O O . THR B 1 114 ? 74.714 -24.254 -31.789 1.00 70.91 114 THR B O 1
ATOM 2029 N N . VAL B 1 115 ? 75.917 -22.370 -31.525 1.00 60.09 115 VAL B N 1
ATOM 2030 C CA . VAL B 1 115 ? 75.034 -21.816 -30.509 1.00 63.35 115 VAL B CA 1
ATOM 2031 C C . VAL B 1 115 ? 74.428 -20.497 -30.975 1.00 66.26 115 VAL B C 1
ATOM 2032 O O . VAL B 1 115 ? 74.890 -19.900 -31.948 1.00 64.19 115 VAL B O 1
ATOM 2036 N N . ASP B 1 116 ? 73.390 -20.047 -30.275 1.00 74.69 116 ASP B N 1
ATOM 2037 C CA . ASP B 1 116 ? 72.707 -18.807 -30.626 1.00 74.47 116 ASP B CA 1
ATOM 2038 C C . ASP B 1 116 ? 72.310 -18.023 -29.375 1.00 67.41 116 ASP B C 1
ATOM 2039 O O . ASP B 1 116 ? 71.467 -18.464 -28.591 1.00 63.69 116 ASP B O 1
ATOM 2044 N N . PHE B 1 117 ? 72.919 -16.856 -29.199 1.00 65.52 117 PHE B N 1
ATOM 2045 C CA . PHE B 1 117 ? 72.639 -16.010 -28.045 1.00 65.19 117 PHE B CA 1
ATOM 2046 C C . PHE B 1 117 ? 71.349 -15.217 -28.228 1.00 69.83 117 PHE B C 1
ATOM 2047 O O . PHE B 1 117 ? 70.830 -14.636 -27.276 1.00 78.18 117 PHE B O 1
ATOM 2055 N N . ASN B 1 118 ? 70.841 -15.195 -29.456 1.00 69.69 118 ASN B N 1
ATOM 2056 C CA . ASN B 1 118 ? 69.559 -14.564 -29.743 1.00 68.71 118 ASN B CA 1
ATOM 2057 C C . ASN B 1 118 ? 68.425 -15.233 -28.979 1.00 71.71 118 ASN B C 1
ATOM 2058 O O . ASN B 1 118 ? 68.528 -16.395 -28.583 1.00 64.76 118 ASN B O 1
ATOM 2063 N N . HIS B 1 119 ? 67.344 -14.491 -28.768 1.00 76.86 119 HIS B N 1
ATOM 2064 C CA . HIS B 1 119 ? 66.139 -15.067 -28.199 1.00 66.90 119 HIS B CA 1
ATOM 2065 C C . HIS B 1 119 ? 65.614 -16.102 -29.185 1.00 60.99 119 HIS B C 1
ATOM 2066 O O . HIS B 1 119 ? 65.621 -15.874 -30.392 1.00 51.94 119 HIS B O 1
ATOM 2073 N N . PRO B 1 120 ? 65.177 -17.260 -28.675 1.00 67.13 120 PRO B N 1
ATOM 2074 C CA . PRO B 1 120 ? 64.683 -18.351 -29.524 1.00 63.82 120 PRO B CA 1
ATOM 2075 C C . PRO B 1 120 ? 63.514 -17.950 -30.431 1.00 63.08 120 PRO B C 1
ATOM 2076 O O . PRO B 1 120 ? 63.221 -18.666 -31.387 1.00 79.14 120 PRO B O 1
ATOM 2080 N N . LEU B 1 121 ? 62.868 -16.824 -30.142 1.00 53.86 121 LEU B N 1
ATOM 2081 C CA . LEU B 1 121 ? 61.762 -16.343 -30.964 1.00 63.99 121 LEU B CA 1
ATOM 2082 C C . LEU B 1 121 ? 62.135 -15.089 -31.750 1.00 61.67 121 LEU B C 1
ATOM 2083 O O . LEU B 1 121 ? 61.276 -14.461 -32.369 1.00 63.14 121 LEU B O 1
ATOM 2088 N N . ALA B 1 122 ? 63.415 -14.728 -31.722 1.00 53.51 122 ALA B N 1
ATOM 2089 C CA . ALA B 1 122 ? 63.880 -13.506 -32.373 1.00 60.91 122 ALA B CA 1
ATOM 2090 C C . ALA B 1 122 ? 63.652 -13.521 -33.881 1.00 67.14 122 ALA B C 1
ATOM 2091 O O . ALA B 1 122 ? 63.832 -14.547 -34.537 1.00 76.36 122 ALA B O 1
ATOM 2093 N N . GLY B 1 123 ? 63.245 -12.376 -34.421 1.00 67.32 123 GLY B N 1
ATOM 2094 C CA . GLY B 1 123 ? 63.031 -12.232 -35.848 1.00 67.07 123 GLY B CA 1
ATOM 2095 C C . GLY B 1 123 ? 61.736 -12.844 -36.349 1.00 78.66 123 GLY B C 1
ATOM 2096 O O . GLY B 1 123 ? 61.339 -12.619 -37.493 1.00 97.95 123 GLY B O 1
ATOM 2097 N N . LYS B 1 124 ? 61.069 -13.615 -35.495 1.00 66.63 124 LYS B N 1
ATOM 2098 C CA . LYS B 1 124 ? 59.857 -14.320 -35.894 1.00 67.94 124 LYS B CA 1
ATOM 2099 C C . LYS B 1 124 ? 58.599 -13.531 -35.543 1.00 79.66 124 LYS B C 1
ATOM 2100 O O . LYS B 1 124 ? 58.579 -12.777 -34.571 1.00 81.41 124 LYS B O 1
ATOM 2106 N N . ASP B 1 125 ? 57.550 -13.710 -36.339 1.00 89.96 125 ASP B N 1
ATOM 2107 C CA . ASP B 1 125 ? 56.250 -13.126 -36.031 1.00 83.90 125 ASP B CA 1
ATOM 2108 C C . ASP B 1 125 ? 55.431 -14.117 -35.213 1.00 83.14 125 ASP B C 1
ATOM 2109 O O . ASP B 1 125 ? 55.505 -15.325 -35.433 1.00 71.83 125 ASP B O 1
ATOM 2114 N N . LEU B 1 126 ? 54.649 -13.604 -34.268 1.00 88.97 126 LEU B N 1
ATOM 2115 C CA . LEU B 1 126 ? 53.928 -14.464 -33.335 1.00 79.25 126 LEU B CA 1
ATOM 2116 C C . LEU B 1 126 ? 52.409 -14.343 -33.463 1.00 74.27 126 LEU B C 1
ATOM 2117 O O . LEU B 1 126 ? 51.881 -13.260 -33.710 1.00 74.40 126 LEU B O 1
ATOM 2122 N N . ASP B 1 127 ? 51.716 -15.466 -33.293 1.00 77.78 127 ASP B N 1
ATOM 2123 C CA . ASP B 1 127 ? 50.255 -15.486 -33.282 1.00 85.51 127 ASP B CA 1
ATOM 2124 C C . ASP B 1 127 ? 49.742 -16.001 -31.940 1.00 84.91 127 ASP B C 1
ATOM 2125 O O . ASP B 1 127 ? 50.340 -16.897 -31.341 1.00 83.49 127 ASP B O 1
ATOM 2130 N N . PHE B 1 128 ? 48.630 -15.441 -31.474 1.00 74.72 128 PHE B N 1
ATOM 2131 C CA . PHE B 1 128 ? 48.097 -15.799 -30.165 1.00 77.26 128 PHE B CA 1
ATOM 2132 C C . PHE B 1 128 ? 46.586 -15.998 -30.149 1.00 76.25 128 PHE B C 1
ATOM 2133 O O . PHE B 1 128 ? 45.831 -15.162 -30.643 1.00 78.59 128 PHE B O 1
ATOM 2141 N N . GLN B 1 129 ? 46.156 -17.117 -29.574 1.00 85.10 129 GLN B N 1
ATOM 2142 C CA . GLN B 1 129 ? 44.760 -17.304 -29.204 1.00 108.37 129 GLN B CA 1
ATOM 2143 C C . GLN B 1 129 ? 44.664 -17.100 -27.697 1.00 112.89 129 GLN B C 1
ATOM 2144 O O . GLN B 1 129 ? 45.021 -17.984 -26.918 1.00 125.13 129 GLN B O 1
ATOM 2150 N N . VAL B 1 130 ? 44.190 -15.927 -27.292 1.00 97.50 130 VAL B N 1
ATOM 2151 C CA . VAL B 1 130 ? 44.265 -15.515 -25.895 1.00 95.29 130 VAL B CA 1
ATOM 2152 C C . VAL B 1 130 ? 42.921 -15.570 -25.180 1.00 101.33 130 VAL B C 1
ATOM 2153 O O . VAL B 1 130 ? 41.899 -15.165 -25.729 1.00 109.32 130 VAL B O 1
ATOM 2157 N N . GLU B 1 131 ? 42.932 -16.074 -23.950 1.00 99.94 131 GLU B N 1
ATOM 2158 C CA . GLU B 1 131 ? 41.764 -16.008 -23.081 1.00 105.68 131 GLU B CA 1
ATOM 2159 C C . GLU B 1 131 ? 42.125 -15.306 -21.776 1.00 100.36 131 GLU B C 1
ATOM 2160 O O . GLU B 1 131 ? 43.061 -15.707 -21.085 1.00 104.57 131 GLU B O 1
ATOM 2166 N N . VAL B 1 132 ? 41.388 -14.252 -21.444 1.00 84.82 132 VAL B N 1
ATOM 2167 C CA . VAL B 1 132 ? 41.600 -13.552 -20.183 1.00 79.32 132 VAL B CA 1
ATOM 2168 C C . VAL B 1 132 ? 40.912 -14.312 -19.057 1.00 88.30 132 VAL B C 1
ATOM 2169 O O . VAL B 1 132 ? 39.689 -14.280 -18.927 1.00 99.92 132 VAL B O 1
ATOM 2173 N N . VAL B 1 133 ? 41.705 -15.004 -18.248 1.00 88.31 133 VAL B N 1
ATOM 2174 C CA . VAL B 1 133 ? 41.165 -15.818 -17.168 1.00 86.47 133 VAL B CA 1
ATOM 2175 C C . VAL B 1 133 ? 40.698 -14.966 -15.991 1.00 87.11 133 VAL B C 1
ATOM 2176 O O . VAL B 1 133 ? 39.580 -15.128 -15.501 1.00 85.97 133 VAL B O 1
ATOM 2180 N N . LYS B 1 134 ? 41.554 -14.052 -15.547 1.00 85.70 134 LYS B N 1
ATOM 2181 C CA . LYS B 1 134 ? 41.276 -13.292 -14.337 1.00 83.09 134 LYS B CA 1
ATOM 2182 C C . LYS B 1 134 ? 42.012 -11.957 -14.306 1.00 79.14 134 LYS B C 1
ATOM 2183 O O . LYS B 1 134 ? 43.119 -11.833 -14.830 1.00 84.17 134 LYS B O 1
ATOM 2189 N N . VAL B 1 135 ? 41.381 -10.958 -13.694 1.00 66.97 135 VAL B N 1
ATOM 2190 C CA . VAL B 1 135 ? 42.017 -9.669 -13.450 1.00 56.71 135 VAL B CA 1
ATOM 2191 C C . VAL B 1 135 ? 41.776 -9.225 -12.008 1.00 57.44 135 VAL B C 1
ATOM 2192 O O . VAL B 1 135 ? 40.638 -9.193 -11.541 1.00 66.82 135 VAL B O 1
ATOM 2196 N N . ARG B 1 136 ? 42.852 -8.892 -11.304 1.00 51.38 136 ARG B N 1
ATOM 2197 C CA . ARG B 1 136 ? 42.750 -8.388 -9.941 1.00 51.58 136 ARG B CA 1
ATOM 2198 C C . ARG B 1 136 ? 43.638 -7.164 -9.764 1.00 59.29 136 ARG B C 1
ATOM 2199 O O . ARG B 1 136 ? 44.516 -6.900 -10.587 1.00 66.20 136 ARG B O 1
ATOM 2207 N N . GLU B 1 137 ? 43.407 -6.413 -8.693 1.00 51.99 137 GLU B N 1
ATOM 2208 C CA . GLU B 1 137 ? 44.284 -5.301 -8.361 1.00 53.68 137 GLU B CA 1
ATOM 2209 C C . GLU B 1 137 ? 45.579 -5.837 -7.769 1.00 51.26 137 GLU B C 1
ATOM 2210 O O . GLU B 1 137 ? 45.579 -6.866 -7.097 1.00 49.40 137 GLU B O 1
ATOM 2216 N N . ALA B 1 138 ? 46.681 -5.144 -8.030 1.00 50.21 138 ALA B N 1
ATOM 2217 C CA . ALA B 1 138 ? 47.977 -5.574 -7.526 1.00 43.26 138 ALA B CA 1
ATOM 2218 C C . ALA B 1 138 ? 48.145 -5.197 -6.063 1.00 40.84 138 ALA B C 1
ATOM 2219 O O . ALA B 1 138 ? 47.560 -4.221 -5.588 1.00 48.67 138 ALA B O 1
ATOM 2221 N N . THR B 1 139 ? 48.942 -5.983 -5.350 1.00 37.51 139 THR B N 1
ATOM 2222 C CA . THR B 1 139 ? 49.287 -5.667 -3.972 1.00 46.60 139 THR B CA 1
ATOM 2223 C C . THR B 1 139 ? 50.443 -4.675 -3.975 1.00 47.33 139 THR B C 1
ATOM 2224 O O . THR B 1 139 ? 51.182 -4.596 -4.955 1.00 60.13 139 THR B O 1
ATOM 2228 N N . PRO B 1 140 ? 50.594 -3.900 -2.889 1.00 43.23 140 PRO B N 1
ATOM 2229 C CA . PRO B 1 140 ? 51.732 -2.980 -2.775 1.00 48.22 140 PRO B CA 1
ATOM 2230 C C . PRO B 1 140 ? 53.065 -3.700 -2.970 1.00 52.53 140 PRO B C 1
ATOM 2231 O O . PRO B 1 140 ? 54.010 -3.107 -3.490 1.00 51.41 140 PRO B O 1
ATOM 2235 N N . GLU B 1 141 ? 53.127 -4.962 -2.556 1.00 44.20 141 GLU B N 1
ATOM 2236 C CA . GLU B 1 141 ? 54.303 -5.794 -2.771 1.00 53.34 141 GLU B CA 1
ATOM 2237 C C . GLU B 1 141 ? 54.649 -5.869 -4.253 1.00 51.60 141 GLU B C 1
ATOM 2238 O O . GLU B 1 141 ? 55.763 -5.535 -4.666 1.00 45.08 141 GLU B O 1
ATOM 2244 N N . GLU B 1 142 ? 53.679 -6.317 -5.043 1.00 36.03 142 GLU B N 1
ATOM 2245 C CA . GLU B 1 142 ? 53.861 -6.506 -6.474 1.00 37.19 142 GLU B CA 1
ATOM 2246 C C . GLU B 1 142 ? 54.288 -5.210 -7.162 1.00 45.73 142 GLU B C 1
ATOM 2247 O O . GLU B 1 142 ? 55.165 -5.215 -8.031 1.00 43.50 142 GLU B O 1
ATOM 2253 N N . LEU B 1 143 ? 53.681 -4.100 -6.757 1.00 26.67 143 LEU B N 1
ATOM 2254 C CA . LEU B 1 143 ? 54.048 -2.799 -7.296 1.00 25.59 143 LEU B CA 1
ATOM 2255 C C . LEU B 1 143 ? 55.491 -2.444 -6.941 1.00 27.83 143 LEU B C 1
ATOM 2256 O O . LEU B 1 143 ? 56.214 -1.870 -7.754 1.00 43.03 143 LEU B O 1
ATOM 2261 N N . LEU B 1 144 ? 55.905 -2.798 -5.729 1.00 32.69 144 LEU B N 1
ATOM 2262 C CA . LEU B 1 144 ? 57.266 -2.533 -5.275 1.00 31.24 144 LEU B CA 1
ATOM 2263 C C . LEU B 1 144 ? 58.291 -3.332 -6.068 1.00 30.01 144 LEU B C 1
ATOM 2264 O O . LEU B 1 144 ? 59.350 -2.817 -6.420 1.00 36.82 144 LEU B O 1
ATOM 2269 N N . HIS B 1 145 ? 57.975 -4.593 -6.340 1.00 39.72 145 HIS B N 1
ATOM 2270 C CA . HIS B 1 145 ? 58.879 -5.454 -7.095 1.00 46.77 145 HIS B CA 1
ATOM 2271 C C . HIS B 1 145 ? 58.718 -5.249 -8.595 1.00 43.78 145 HIS B C 1
ATOM 2272 O O . HIS B 1 145 ? 59.640 -5.513 -9.365 1.00 43.89 145 HIS B O 1
ATOM 2279 N N . GLY B 1 146 ? 57.545 -4.776 -9.005 1.00 43.54 146 GLY B N 1
ATOM 2280 C CA . GLY B 1 146 ? 57.296 -4.484 -10.404 1.00 45.04 146 GLY B CA 1
ATOM 2281 C C . GLY B 1 146 ? 57.011 -5.726 -11.222 1.00 35.62 146 GLY B C 1
ATOM 2282 O O . GLY B 1 146 ? 57.085 -5.705 -12.451 1.00 41.19 146 GLY B O 1
ATOM 2283 N N . HIS B 1 147 ? 56.694 -6.814 -10.532 1.00 41.25 147 HIS B N 1
ATOM 2284 C CA . HIS B 1 147 ? 56.301 -8.056 -11.181 1.00 47.13 147 HIS B CA 1
ATOM 2285 C C . HIS B 1 147 ? 55.105 -8.631 -10.437 1.00 60.58 147 HIS B C 1
ATOM 2286 O O . HIS B 1 147 ? 54.814 -8.231 -9.308 1.00 59.49 147 HIS B O 1
ATOM 2293 N N . ALA B 1 148 ? 54.404 -9.563 -11.071 1.00 62.29 148 ALA B N 1
ATOM 2294 C CA . ALA B 1 148 ? 53.313 -10.262 -10.407 1.00 48.56 148 ALA B CA 1
ATOM 2295 C C . ALA B 1 148 ? 53.900 -11.260 -9.423 1.00 60.84 148 ALA B C 1
ATOM 2296 O O . ALA B 1 148 ? 55.090 -11.562 -9.472 1.00 64.46 148 ALA B O 1
ATOM 2298 N N . HIS B 1 149 ? 53.066 -11.770 -8.527 1.00 72.21 149 HIS B N 1
ATOM 2299 C CA . HIS B 1 149 ? 53.493 -12.839 -7.640 1.00 70.63 149 HIS B CA 1
ATOM 2300 C C . HIS B 1 149 ? 53.249 -14.171 -8.340 1.00 71.72 149 HIS B C 1
ATOM 2301 O O . HIS B 1 149 ? 52.144 -14.429 -8.822 1.00 59.32 149 HIS B O 1
ATOM 2308 N N . PRO B 1 150 ? 54.288 -15.017 -8.413 1.00 76.50 150 PRO B N 1
ATOM 2309 C CA . PRO B 1 150 ? 54.188 -16.309 -9.105 1.00 76.85 150 PRO B CA 1
ATOM 2310 C C . PRO B 1 150 ? 53.335 -17.315 -8.335 1.00 73.34 150 PRO B C 1
ATOM 2311 O O . PRO B 1 150 ? 52.301 -17.738 -8.854 1.00 67.47 150 PRO B O 1
ATOM 2315 N N . LYS C 2 7 ? 86.754 -21.210 -25.193 1.00 116.48 26 LYS C N 1
ATOM 2316 C CA . LYS C 2 7 ? 86.841 -21.012 -23.752 1.00 125.26 26 LYS C CA 1
ATOM 2317 C C . LYS C 2 7 ? 86.940 -19.521 -23.436 1.00 138.14 26 LYS C C 1
ATOM 2318 O O . LYS C 2 7 ? 86.424 -19.049 -22.422 1.00 138.78 26 LYS C O 1
ATOM 2324 N N . MET C 2 8 ? 87.620 -18.790 -24.315 1.00 143.43 27 MET C N 1
ATOM 2325 C CA . MET C 2 8 ? 87.608 -17.331 -24.300 1.00 140.93 27 MET C CA 1
ATOM 2326 C C . MET C 2 8 ? 87.279 -16.835 -25.707 1.00 139.08 27 MET C C 1
ATOM 2327 O O . MET C 2 8 ? 88.013 -17.124 -26.654 1.00 140.77 27 MET C O 1
ATOM 2332 N N . LYS C 2 9 ? 86.180 -16.080 -25.805 1.00 135.42 28 LYS C N 1
ATOM 2333 C CA . LYS C 2 9 ? 85.402 -15.858 -27.036 1.00 135.41 28 LYS C CA 1
ATOM 2334 C C . LYS C 2 9 ? 84.553 -17.098 -27.311 1.00 135.48 28 LYS C C 1
ATOM 2335 O O . LYS C 2 9 ? 85.092 -18.152 -27.647 1.00 135.34 28 LYS C O 1
ATOM 2341 N N . PRO C 2 10 ? 83.220 -16.983 -27.163 1.00 133.67 29 PRO C N 1
ATOM 2342 C CA . PRO C 2 10 ? 82.444 -15.762 -26.918 1.00 133.49 29 PRO C CA 1
ATOM 2343 C C . PRO C 2 10 ? 82.493 -15.331 -25.457 1.00 135.47 29 PRO C C 1
ATOM 2344 O O . PRO C 2 10 ? 81.770 -15.892 -24.629 1.00 131.36 29 PRO C O 1
ATOM 2348 N N . PHE C 2 11 ? 83.324 -14.332 -25.164 1.00 135.33 30 PHE C N 1
ATOM 2349 C CA . PHE C 2 11 ? 83.616 -13.936 -23.793 1.00 124.58 30 PHE C CA 1
ATOM 2350 C C . PHE C 2 11 ? 84.145 -15.175 -23.073 1.00 121.82 30 PHE C C 1
ATOM 2351 O O . PHE C 2 11 ? 85.031 -15.837 -23.602 1.00 126.27 30 PHE C O 1
ATOM 2359 N N . ILE C 2 12 ? 83.627 -15.521 -21.901 1.00 112.68 31 ILE C N 1
ATOM 2360 C CA . ILE C 2 12 ? 84.060 -16.785 -21.294 1.00 106.54 31 ILE C CA 1
ATOM 2361 C C . ILE C 2 12 ? 82.922 -17.782 -21.056 1.00 90.91 31 ILE C C 1
ATOM 2362 O O . ILE C 2 12 ? 81.897 -17.450 -20.460 1.00 80.23 31 ILE C O 1
ATOM 2367 N N . PHE C 2 13 ? 83.117 -19.006 -21.539 1.00 85.16 32 PHE C N 1
ATOM 2368 C CA . PHE C 2 13 ? 82.103 -20.048 -21.433 1.00 84.16 32 PHE C CA 1
ATOM 2369 C C . PHE C 2 13 ? 82.686 -21.408 -21.051 1.00 91.86 32 PHE C C 1
ATOM 2370 O O . PHE C 2 13 ? 83.638 -21.886 -21.670 1.00 94.43 32 PHE C O 1
ATOM 2378 N N . GLY C 2 14 ? 82.106 -22.019 -20.023 1.00 100.85 33 GLY C N 1
ATOM 2379 C CA . GLY C 2 14 ? 82.358 -23.414 -19.709 1.00 109.35 33 GLY C CA 1
ATOM 2380 C C . GLY C 2 14 ? 83.645 -23.745 -18.979 1.00 115.16 33 GLY C C 1
ATOM 2381 O O . GLY C 2 14 ? 84.543 -22.914 -18.859 1.00 122.52 33 GLY C O 1
ATOM 2382 N N . ALA C 2 15 ? 83.727 -24.982 -18.495 1.00 114.94 34 ALA C N 1
ATOM 2383 C CA . ALA C 2 15 ? 84.889 -25.459 -17.751 1.00 118.73 34 ALA C CA 1
ATOM 2384 C C . ALA C 2 15 ? 86.103 -25.616 -18.662 1.00 122.57 34 ALA C C 1
ATOM 2385 O O . ALA C 2 15 ? 87.121 -24.954 -18.471 1.00 126.49 34 ALA C O 1
ATOM 2388 N N . THR D 2 1 ? 45.793 -55.925 61.414 1.00 134.27 20 THR D N 1
ATOM 2389 C CA . THR D 2 1 ? 45.361 -55.536 60.081 1.00 136.00 20 THR D CA 1
ATOM 2390 C C . THR D 2 1 ? 46.186 -54.366 59.558 1.00 131.45 20 THR D C 1
ATOM 2391 O O . THR D 2 1 ? 45.896 -53.208 59.877 1.00 132.95 20 THR D O 1
ATOM 2395 N N . ARG D 2 2 ? 47.215 -54.658 58.762 1.00 128.94 21 ARG D N 1
ATOM 2396 C CA . ARG D 2 2 ? 47.583 -56.021 58.374 1.00 131.44 21 ARG D CA 1
ATOM 2397 C C . ARG D 2 2 ? 49.036 -56.311 58.747 1.00 125.82 21 ARG D C 1
ATOM 2398 O O . ARG D 2 2 ? 49.816 -55.389 58.985 1.00 126.82 21 ARG D O 1
ATOM 2406 N N . TYR D 2 3 ? 49.404 -57.588 58.797 1.00 122.86 22 TYR D N 1
ATOM 2407 C CA . TYR D 2 3 ? 50.759 -57.940 59.194 1.00 122.34 22 TYR D CA 1
ATOM 2408 C C . TYR D 2 3 ? 51.661 -58.297 58.025 1.00 104.14 22 TYR D C 1
ATOM 2409 O O . TYR D 2 3 ? 51.294 -58.117 56.857 1.00 69.55 22 TYR D O 1
ATOM 2418 N N . TRP D 2 4 ? 52.838 -58.814 58.342 1.00 111.10 23 TRP D N 1
ATOM 2419 C CA . TRP D 2 4 ? 53.951 -58.716 57.410 1.00 101.53 23 TRP D CA 1
ATOM 2420 C C . TRP D 2 4 ? 54.344 -60.038 56.699 1.00 153.81 23 TRP D C 1
ATOM 2421 O O . TRP D 2 4 ? 54.605 -60.022 55.491 1.00 157.88 23 TRP D O 1
ATOM 2432 N N . ASN D 2 5 ? 54.369 -61.150 57.439 1.00 147.34 24 ASN D N 1
ATOM 2433 C CA . ASN D 2 5 ? 54.523 -62.494 56.886 1.00 139.29 24 ASN D CA 1
ATOM 2434 C C . ASN D 2 5 ? 55.776 -62.791 56.073 1.00 127.05 24 ASN D C 1
ATOM 2435 O O . ASN D 2 5 ? 55.763 -62.712 54.846 1.00 118.61 24 ASN D O 1
ATOM 2440 N N . PRO D 2 6 ? 56.861 -63.159 56.760 1.00 124.14 25 PRO D N 1
ATOM 2441 C CA . PRO D 2 6 ? 58.077 -63.587 56.068 1.00 116.14 25 PRO D CA 1
ATOM 2442 C C . PRO D 2 6 ? 57.884 -64.901 55.303 1.00 114.84 25 PRO D C 1
ATOM 2443 O O . PRO D 2 6 ? 58.778 -65.283 54.550 1.00 111.17 25 PRO D O 1
ATOM 2447 N N . LYS D 2 7 ? 56.740 -65.567 55.471 1.00 117.32 26 LYS D N 1
ATOM 2448 C CA . LYS D 2 7 ? 56.476 -66.833 54.780 1.00 116.95 26 LYS D CA 1
ATOM 2449 C C . LYS D 2 7 ? 56.193 -66.646 53.289 1.00 114.81 26 LYS D C 1
ATOM 2450 O O . LYS D 2 7 ? 55.669 -67.542 52.628 1.00 119.77 26 LYS D O 1
ATOM 2456 N N . MET D 2 8 ? 56.540 -65.473 52.775 1.00 109.07 27 MET D N 1
ATOM 2457 C CA . MET D 2 8 ? 56.534 -65.203 51.348 1.00 107.60 27 MET D CA 1
ATOM 2458 C C . MET D 2 8 ? 57.943 -64.738 51.018 1.00 111.21 27 MET D C 1
ATOM 2459 O O . MET D 2 8 ? 58.921 -65.431 51.300 1.00 119.84 27 MET D O 1
ATOM 2464 N N . LYS D 2 9 ? 58.038 -63.557 50.421 1.00 99.28 28 LYS D N 1
ATOM 2465 C CA . LYS D 2 9 ? 59.291 -62.819 50.370 1.00 100.19 28 LYS D CA 1
ATOM 2466 C C . LYS D 2 9 ? 58.949 -61.339 50.274 1.00 98.08 28 LYS D C 1
ATOM 2467 O O . LYS D 2 9 ? 59.060 -60.735 49.206 1.00 102.26 28 LYS D O 1
ATOM 2473 N N . PRO D 2 10 ? 58.510 -60.753 51.398 1.00 88.63 29 PRO D N 1
ATOM 2474 C CA . PRO D 2 10 ? 58.044 -59.364 51.435 1.00 82.77 29 PRO D CA 1
ATOM 2475 C C . PRO D 2 10 ? 59.159 -58.382 51.114 1.00 71.86 29 PRO D C 1
ATOM 2476 O O . PRO D 2 10 ? 60.280 -58.530 51.605 1.00 64.89 29 PRO D O 1
ATOM 2480 N N . PHE D 2 11 ? 58.847 -57.389 50.290 1.00 63.40 30 PHE D N 1
ATOM 2481 C CA . PHE D 2 11 ? 59.800 -56.334 49.983 1.00 66.44 30 PHE D CA 1
ATOM 2482 C C . PHE D 2 11 ? 59.142 -54.972 50.148 1.00 62.46 30 PHE D C 1
ATOM 2483 O O . PHE D 2 11 ? 57.935 -54.880 50.368 1.00 68.35 30 PHE D O 1
ATOM 2491 N N . ILE D 2 12 ? 59.941 -53.918 50.036 1.00 59.32 31 ILE D N 1
ATOM 2492 C CA . ILE D 2 12 ? 59.467 -52.564 50.284 1.00 49.42 31 ILE D CA 1
ATOM 2493 C C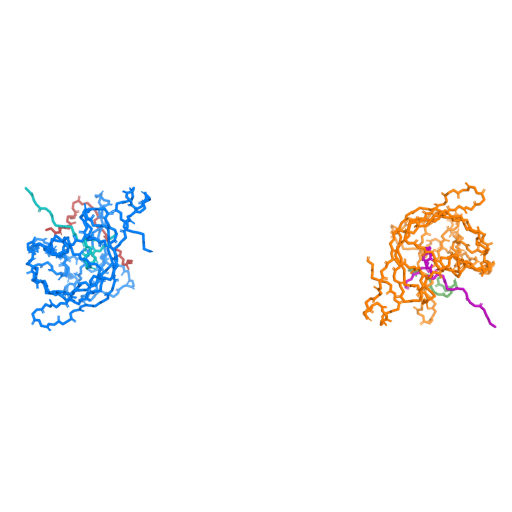 . ILE D 2 12 ? 59.974 -51.583 49.231 1.00 58.53 31 ILE D C 1
ATOM 2494 O O . ILE D 2 12 ? 61.172 -51.527 48.950 1.00 73.77 31 IL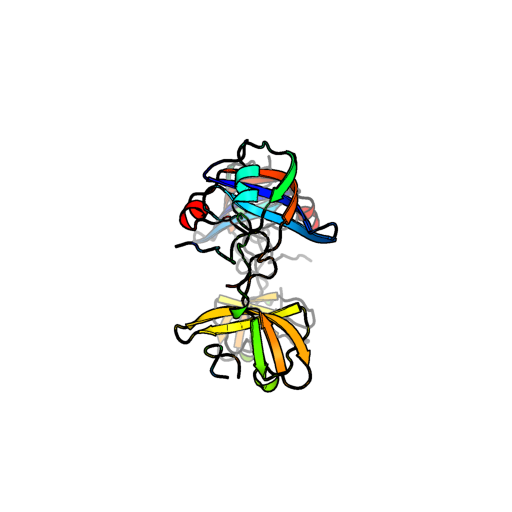E D O 1
ATOM 2499 N N . PHE D 2 13 ? 59.059 -50.814 48.649 1.00 49.94 32 PHE D N 1
ATOM 2500 C CA . PHE D 2 13 ? 59.438 -49.736 47.743 1.00 45.71 32 PHE D CA 1
ATOM 2501 C C . PHE D 2 13 ? 58.876 -48.410 48.234 1.00 43.63 32 PHE D C 1
ATOM 2502 O O . PHE D 2 13 ? 57.944 -48.390 49.035 1.00 56.84 32 PHE D O 1
ATOM 2510 N N . GLY D 2 14 ? 59.444 -47.305 47.760 1.00 55.37 33 GLY D N 1
ATOM 2511 C CA . GLY D 2 14 ? 59.093 -45.996 48.283 1.00 70.31 33 GLY D CA 1
ATOM 2512 C C . GLY D 2 14 ? 58.526 -45.007 47.283 1.00 84.54 33 GLY D C 1
ATOM 2513 O O . GLY D 2 14 ? 58.951 -43.850 47.239 1.00 86.64 33 GLY D O 1
ATOM 2514 N N . ALA D 2 15 ? 57.556 -45.450 46.490 1.00 95.89 34 ALA D N 1
ATOM 2515 C CA . ALA D 2 15 ? 56.930 -44.583 45.495 1.00 97.59 34 ALA D CA 1
ATOM 2516 C C . ALA D 2 15 ? 55.836 -43.720 46.122 1.00 96.56 34 ALA D C 1
ATOM 2517 O O . ALA D 2 15 ? 55.170 -42.948 45.431 1.00 87.80 34 ALA D O 1
ATOM 2520 N N . THR E 2 1 ? 68.895 4.432 -30.174 1.00 106.12 20 THR E N 1
ATOM 2521 C CA . THR E 2 1 ? 69.086 3.158 -29.490 1.00 100.54 20 THR E CA 1
ATOM 2522 C C . THR E 2 1 ? 67.777 2.374 -29.426 1.00 100.19 20 THR E C 1
ATOM 2523 O O . THR E 2 1 ? 66.694 2.963 -29.422 1.00 113.40 20 THR E O 1
ATOM 2527 N N . ARG E 2 2 ? 67.879 1.049 -29.375 1.00 84.50 21 ARG E N 1
ATOM 2528 C CA . ARG E 2 2 ? 66.696 0.194 -29.352 1.00 82.99 21 ARG E CA 1
ATOM 2529 C C . ARG E 2 2 ? 67.034 -1.218 -28.871 1.00 85.35 21 ARG E C 1
ATOM 2530 O O . ARG E 2 2 ? 67.761 -1.954 -29.540 1.00 68.20 21 ARG E O 1
ATOM 2538 N N . TYR E 2 3 ? 66.496 -1.589 -27.710 1.00 92.76 22 TYR E N 1
ATOM 2539 C CA . TYR E 2 3 ? 66.779 -2.890 -27.107 1.00 76.47 22 TYR E CA 1
ATOM 2540 C C . TYR E 2 3 ? 65.502 -3.679 -26.832 1.00 60.47 22 TYR E C 1
ATOM 2541 O O . TYR E 2 3 ? 64.506 -3.121 -26.380 1.00 55.93 22 TYR E O 1
ATOM 2550 N N . TRP E 2 4 ? 65.541 -4.979 -27.104 1.00 67.08 23 TRP E N 1
ATOM 2551 C CA . TRP E 2 4 ? 64.433 -5.863 -26.764 1.00 64.66 23 TRP E CA 1
ATOM 2552 C C . TRP E 2 4 ? 64.805 -6.743 -25.587 1.00 70.01 23 TRP E C 1
ATOM 2553 O O . TRP E 2 4 ? 65.742 -7.534 -25.670 1.00 83.34 23 TRP E O 1
ATOM 2564 N N . ASN E 2 5 ? 64.066 -6.605 -24.494 1.00 64.15 24 ASN E N 1
ATOM 2565 C CA . ASN E 2 5 ? 64.306 -7.413 -23.309 1.00 61.07 24 ASN E CA 1
ATOM 2566 C C . ASN E 2 5 ? 63.941 -8.872 -23.554 1.00 61.45 24 ASN E C 1
ATOM 2567 O O . ASN E 2 5 ? 62.771 -9.196 -23.751 1.00 51.27 24 ASN E O 1
ATOM 2572 N N . PRO E 2 6 ? 64.946 -9.761 -23.537 1.00 52.79 25 PRO E N 1
ATOM 2573 C CA . PRO E 2 6 ? 64.684 -11.185 -23.765 1.00 52.90 25 PRO E CA 1
ATOM 2574 C C . PRO E 2 6 ? 63.961 -11.834 -22.589 1.00 55.86 25 PRO E C 1
ATOM 2575 O O . PRO E 2 6 ? 63.415 -12.926 -22.734 1.00 56.58 25 PRO E O 1
ATOM 2579 N N . LYS E 2 7 ? 63.950 -11.163 -21.441 1.00 51.40 26 LYS E N 1
ATOM 2580 C CA . LYS E 2 7 ? 63.335 -11.716 -20.239 1.00 58.19 26 LYS E CA 1
ATOM 2581 C C . LYS E 2 7 ? 61.829 -11.461 -20.156 1.00 49.43 26 LYS E C 1
ATOM 2582 O O . LYS E 2 7 ? 61.178 -11.872 -19.196 1.00 49.26 26 LYS E O 1
ATOM 2588 N N . MET E 2 8 ? 61.281 -10.783 -21.159 1.00 49.33 27 MET E N 1
ATOM 2589 C CA . MET E 2 8 ? 59.849 -10.501 -21.200 1.00 52.91 27 MET E CA 1
ATOM 2590 C C . MET E 2 8 ? 59.028 -11.775 -21.380 1.00 54.28 27 MET E C 1
ATOM 2591 O O . MET E 2 8 ? 59.400 -12.655 -22.154 1.00 64.19 27 MET E O 1
ATOM 2596 N N . LYS E 2 9 ? 57.912 -11.864 -20.662 1.00 54.43 28 LYS E N 1
ATOM 2597 C CA . LYS E 2 9 ? 56.968 -12.965 -20.831 1.00 57.81 28 LYS E CA 1
ATOM 2598 C C . LYS E 2 9 ? 56.329 -12.873 -22.214 1.00 67.28 28 LYS E C 1
ATOM 2599 O O . LYS E 2 9 ? 56.221 -11.779 -22.769 1.00 66.40 28 LYS E O 1
ATOM 2605 N N . PRO E 2 10 ? 55.878 -14.012 -22.772 1.00 73.73 29 PRO E N 1
ATOM 2606 C CA . PRO E 2 10 ? 55.775 -15.351 -22.175 1.00 66.12 29 PRO E CA 1
ATOM 2607 C C . PRO E 2 10 ? 57.045 -16.206 -22.220 1.00 55.08 29 PRO E C 1
ATOM 2608 O O . PRO E 2 10 ? 57.289 -16.946 -21.267 1.00 53.14 29 PRO E O 1
ATOM 2612 N N . PHE E 2 11 ? 57.833 -16.134 -23.287 1.00 60.25 30 PHE E N 1
ATOM 2613 C CA . PHE E 2 11 ? 59.049 -16.944 -23.325 1.00 71.32 30 PHE E CA 1
ATOM 2614 C C . PHE E 2 11 ? 60.254 -16.193 -22.765 1.00 66.98 30 PHE E C 1
ATOM 2615 O O . PHE E 2 11 ? 60.903 -15.421 -23.470 1.00 67.82 30 PHE E O 1
ATOM 2623 N N . ILE E 2 12 ? 60.540 -16.433 -21.488 1.00 56.09 31 ILE E N 1
ATOM 2624 C CA . ILE E 2 12 ? 61.655 -15.788 -20.807 1.00 57.17 31 ILE E CA 1
ATOM 2625 C C . ILE E 2 12 ? 62.968 -16.489 -21.137 1.00 52.06 31 ILE E C 1
ATOM 2626 O O . ILE E 2 12 ? 63.046 -17.717 -21.136 1.00 99.82 31 ILE E O 1
ATOM 2631 N N . PHE E 2 13 ? 63.996 -15.696 -21.415 1.00 69.05 32 PHE E N 1
ATOM 2632 C CA . PHE E 2 13 ? 65.293 -16.219 -21.812 1.00 64.54 32 PHE E CA 1
ATOM 2633 C C . PHE E 2 13 ? 66.388 -15.622 -20.931 1.00 76.83 32 PHE E C 1
ATOM 2634 O O . PHE E 2 13 ? 66.889 -14.529 -21.201 1.00 54.38 32 PHE E O 1
ATOM 2642 N N . GLY E 2 14 ? 66.744 -16.339 -19.868 1.00 85.90 33 GLY E N 1
ATOM 2643 C CA . GLY E 2 14 ? 67.800 -15.900 -18.973 1.00 94.16 33 GLY E CA 1
ATOM 2644 C C . GLY E 2 14 ? 67.374 -15.788 -17.522 1.00 103.45 33 GLY E C 1
ATOM 2645 O O . GLY E 2 14 ? 66.232 -16.090 -17.174 1.00 103.60 33 GLY E O 1
ATOM 2646 N N . ALA E 2 15 ? 68.303 -15.353 -16.677 1.00 110.56 34 ALA E N 1
ATOM 2647 C CA . ALA E 2 15 ? 68.038 -15.167 -15.254 1.00 115.37 34 ALA E CA 1
ATOM 2648 C C . ALA E 2 15 ? 69.134 -14.328 -14.603 1.00 124.49 34 ALA E C 1
ATOM 2649 O O . ALA E 2 15 ? 70.190 -14.103 -15.196 1.00 136.22 34 ALA E O 1
ATOM 2652 N N . THR F 2 1 ? 33.240 -61.284 60.510 1.00 116.99 20 THR F N 1
ATOM 2653 C CA . THR F 2 1 ? 34.374 -60.467 60.093 1.00 109.57 20 THR F CA 1
ATOM 2654 C C . THR F 2 1 ? 33.924 -59.064 59.692 1.00 99.79 20 THR F C 1
ATOM 2655 O O . THR F 2 1 ? 32.789 -58.863 59.261 1.00 110.62 20 THR F O 1
ATOM 2659 N N . ARG F 2 2 ? 34.823 -58.096 59.843 1.00 81.76 21 ARG F N 1
ATOM 2660 C CA . ARG F 2 2 ? 34.516 -56.701 59.542 1.00 85.80 21 ARG F CA 1
ATOM 2661 C C . ARG F 2 2 ? 35.776 -55.937 59.148 1.00 80.60 21 ARG F C 1
ATOM 2662 O O . ARG F 2 2 ? 36.741 -55.878 59.911 1.00 74.39 21 ARG F O 1
ATOM 2670 N N . TYR F 2 3 ? 35.753 -55.350 57.955 1.00 75.69 22 TYR F N 1
ATOM 2671 C CA . TYR F 2 3 ? 36.919 -54.664 57.415 1.00 68.40 22 TYR F CA 1
ATOM 2672 C C . TYR F 2 3 ? 36.673 -53.177 57.192 1.00 64.82 22 TYR F C 1
ATOM 2673 O O . TYR F 2 3 ? 35.608 -52.776 56.724 1.00 65.89 22 TYR F O 1
ATOM 2682 N N . TRP F 2 4 ? 37.671 -52.366 57.527 1.00 66.16 23 TRP F N 1
ATOM 2683 C CA . TRP F 2 4 ? 37.647 -50.943 57.211 1.00 68.14 23 TRP F CA 1
ATOM 2684 C C . TRP F 2 4 ? 38.595 -50.658 56.054 1.00 73.49 23 TRP F C 1
ATOM 2685 O O . TRP F 2 4 ? 39.729 -51.136 56.036 1.00 84.08 23 TRP F O 1
ATOM 2696 N N . ASN F 2 5 ? 38.121 -49.879 55.089 1.00 68.74 24 ASN F N 1
ATOM 2697 C CA . ASN F 2 5 ? 38.894 -49.587 53.891 1.00 54.07 24 ASN F CA 1
ATOM 2698 C C . ASN F 2 5 ? 39.757 -48.339 54.054 1.00 74.87 24 ASN F C 1
ATOM 2699 O O . ASN F 2 5 ? 39.238 -47.244 54.260 1.00 65.42 24 ASN F O 1
ATOM 2704 N N . PRO F 2 6 ? 41.084 -48.499 53.956 1.00 54.36 25 PRO F N 1
ATOM 2705 C CA . PRO F 2 6 ? 41.989 -47.362 54.160 1.00 79.59 25 PRO F CA 1
ATOM 2706 C C . PRO F 2 6 ? 42.008 -46.383 52.986 1.00 76.62 25 PRO F C 1
ATOM 2707 O O . PRO F 2 6 ? 42.605 -45.313 53.106 1.00 72.74 25 PRO F O 1
ATOM 2711 N N . LYS F 2 7 ? 41.363 -46.737 51.877 1.00 70.62 26 LYS F N 1
ATOM 2712 C CA . LYS F 2 7 ? 41.382 -45.887 50.688 1.00 70.51 26 LYS F CA 1
ATOM 2713 C C . LYS F 2 7 ? 40.206 -44.913 50.619 1.00 49.36 26 LYS F C 1
ATOM 2714 O O . LYS F 2 7 ? 40.103 -44.125 49.681 1.00 74.41 26 LYS F O 1
ATOM 2720 N N . MET F 2 8 ? 39.321 -44.969 51.608 1.00 48.70 27 MET F N 1
ATOM 2721 C CA . MET F 2 8 ? 38.168 -44.074 51.649 1.00 46.97 27 MET F CA 1
ATOM 2722 C C . MET F 2 8 ? 38.566 -42.617 51.873 1.00 45.95 27 MET F C 1
ATOM 2723 O O . MET F 2 8 ? 39.383 -42.314 52.740 1.00 64.81 27 MET F O 1
ATOM 2728 N N . LYS F 2 9 ? 37.980 -41.721 51.085 1.00 47.13 28 LYS F N 1
ATOM 2729 C CA . LYS F 2 9 ? 38.161 -40.284 51.268 1.00 47.96 28 LYS F CA 1
ATOM 2730 C C . LYS F 2 9 ? 37.543 -39.877 52.604 1.00 52.93 28 LYS F C 1
ATOM 2731 O O . LYS F 2 9 ? 36.658 -40.571 53.106 1.00 56.19 28 LYS F O 1
ATOM 2737 N N . PRO F 2 10 ? 37.976 -38.738 53.178 1.00 56.14 29 PRO F N 1
ATOM 2738 C CA . PRO F 2 10 ? 38.886 -37.698 52.678 1.00 55.88 29 PRO F CA 1
ATOM 2739 C C . PRO F 2 10 ? 40.366 -38.031 52.821 1.00 44.94 29 PRO F C 1
ATOM 2740 O O . PRO F 2 10 ? 41.174 -37.531 52.042 1.00 72.28 29 PRO F O 1
ATOM 2744 N N . PHE F 2 11 ? 40.717 -38.850 53.806 1.00 64.14 30 PHE F N 1
ATOM 2745 C CA . PHE F 2 11 ? 42.118 -39.155 54.083 1.00 66.32 30 PHE F CA 1
ATOM 2746 C C . PHE F 2 11 ? 42.513 -40.502 53.479 1.00 64.38 30 PHE F C 1
ATOM 2747 O O . PHE F 2 11 ? 42.401 -41.540 54.133 1.00 64.91 30 PHE F O 1
ATOM 2755 N N . ILE F 2 12 ? 42.980 -40.485 52.233 1.00 56.48 31 ILE F N 1
ATOM 2756 C CA . ILE F 2 12 ? 43.320 -41.721 51.531 1.00 60.20 31 ILE F CA 1
ATOM 2757 C C . ILE F 2 12 ? 44.721 -42.229 51.868 1.00 60.32 31 ILE F C 1
ATOM 2758 O O . ILE F 2 12 ? 45.695 -41.479 51.821 1.00 64.58 31 ILE F O 1
ATOM 2763 N N . PHE F 2 13 ? 44.802 -43.513 52.203 1.00 59.23 32 PHE F N 1
ATOM 2764 C CA . PHE F 2 13 ? 46.055 -44.154 52.575 1.00 63.01 32 PHE F CA 1
ATOM 2765 C C . PHE F 2 13 ? 46.342 -45.317 51.623 1.00 69.11 32 PHE F C 1
ATOM 2766 O O . PHE F 2 13 ? 45.818 -46.420 51.796 1.00 59.40 32 PHE F O 1
ATOM 2774 N N . GLY F 2 14 ? 47.163 -45.061 50.607 1.00 77.02 33 GLY F N 1
ATOM 2775 C CA . GLY F 2 14 ? 47.499 -46.079 49.627 1.00 91.11 33 GLY F CA 1
ATOM 2776 C C . GLY F 2 14 ? 47.108 -45.726 48.203 1.00 107.71 33 GLY F C 1
ATOM 2777 O O . GLY F 2 14 ? 47.477 -44.653 47.719 1.00 108.64 33 GLY F O 1
ATOM 2778 N N . ALA F 2 15 ? 46.362 -46.645 47.575 1.00 116.63 34 ALA F N 1
ATOM 2779 C CA . ALA F 2 15 ? 45.902 -46.645 46.167 1.00 113.02 34 ALA F CA 1
ATOM 2780 C C . ALA F 2 15 ? 46.735 -47.546 45.252 1.00 115.10 34 ALA F C 1
ATOM 2781 O O . ALA F 2 15 ? 47.892 -47.852 45.545 1.00 111.84 34 ALA F O 1
#

InterPro domains:
  IPR001179 FKBP-type peptidyl-prolyl cis-trans isomerase domain [PF00254] (4-72)
  IPR001179 FKBP-type peptidyl-prolyl cis-trans isomerase domain [PS50059] (6-95)
  IPR046357 Peptidyl-prolyl cis-trans isomerase domain superfamily [G3DSA:3.10.50.40] (1-149)

B-factor: mean 74.13, std 27.36, range [23.07, 199.38]